Protein AF-0000000087712667 (afdb_homodimer)

Structure (mmCIF, N/CA/C/O backbone):
data_AF-0000000087712667-model_v1
#
loop_
_entity.id
_entity.type
_entity.pdbx_description
1 polymer 'Cobalt-precorrin-2 C(20)-methyltransferase'
#
loop_
_atom_site.group_PDB
_atom_site.id
_atom_site.type_symbol
_atom_site.label_atom_id
_atom_site.label_alt_id
_atom_site.label_comp_id
_atom_site.label_asym_id
_atom_site.label_entity_id
_atom_site.label_seq_id
_atom_site.pdbx_PDB_ins_code
_atom_site.Cartn_x
_atom_site.Cartn_y
_atom_site.Cartn_z
_atom_site.occupancy
_atom_site.B_iso_or_equiv
_atom_site.auth_seq_id
_atom_site.auth_comp_id
_atom_site.auth_asym_id
_atom_site.auth_atom_id
_atom_site.pdbx_PDB_model_num
ATOM 1 N N . MET A 1 1 ? 12.375 -25.422 -3.746 1 95.56 1 MET A N 1
ATOM 2 C CA . MET A 1 1 ? 12.062 -24.156 -4.391 1 95.56 1 MET A CA 1
ATOM 3 C C . MET A 1 1 ? 11.328 -23.234 -3.434 1 95.56 1 MET A C 1
ATOM 5 O O . MET A 1 1 ? 10.312 -23.609 -2.846 1 95.56 1 MET A O 1
ATOM 9 N N . ASN A 1 2 ? 11.953 -22.016 -3.135 1 98.19 2 ASN A N 1
ATOM 10 C CA . ASN A 1 2 ? 11.266 -20.953 -2.41 1 98.19 2 ASN A CA 1
ATOM 11 C C . ASN A 1 2 ? 10.57 -19.984 -3.361 1 98.19 2 ASN A C 1
ATOM 13 O O . ASN A 1 2 ? 11.219 -19.359 -4.199 1 98.19 2 ASN A O 1
ATOM 17 N N . LEU A 1 3 ? 9.242 -19.906 -3.232 1 98.62 3 LEU A N 1
ATOM 18 C CA . LEU A 1 3 ? 8.438 -19.047 -4.09 1 98.62 3 LEU A CA 1
ATOM 19 C C . LEU A 1 3 ? 7.945 -17.812 -3.324 1 98.62 3 LEU A C 1
ATOM 21 O O . LEU A 1 3 ? 7.273 -17.953 -2.301 1 98.62 3 LEU A O 1
ATOM 25 N N . TYR A 1 4 ? 8.281 -16.641 -3.832 1 98.88 4 TYR A N 1
ATOM 26 C CA . TYR A 1 4 ? 7.891 -15.391 -3.201 1 98.88 4 TYR A CA 1
ATOM 27 C C . TYR A 1 4 ? 6.91 -14.617 -4.074 1 98.88 4 TYR A C 1
ATOM 29 O O . TYR A 1 4 ? 7.125 -14.469 -5.281 1 98.88 4 TYR A O 1
ATOM 37 N N . GLY A 1 5 ? 5.777 -14.203 -3.533 1 98.69 5 GLY A N 1
ATOM 38 C CA . GLY A 1 5 ? 4.871 -13.273 -4.184 1 98.69 5 GLY A CA 1
ATOM 39 C C . GLY A 1 5 ? 5.094 -11.836 -3.762 1 98.69 5 GLY A C 1
ATOM 40 O O . GLY A 1 5 ? 4.949 -11.492 -2.586 1 98.69 5 GLY A O 1
ATOM 41 N N . VAL A 1 6 ? 5.402 -10.953 -4.754 1 98.88 6 VAL A N 1
ATOM 42 C CA . VAL A 1 6 ? 5.883 -9.625 -4.395 1 98.88 6 VAL A CA 1
ATOM 43 C C . VAL A 1 6 ? 5.066 -8.562 -5.133 1 98.88 6 VAL A C 1
ATOM 45 O O . VAL A 1 6 ? 5.031 -8.547 -6.367 1 98.88 6 VAL A O 1
ATOM 48 N N . GLY A 1 7 ? 4.422 -7.676 -4.332 1 98.56 7 GLY A N 1
ATOM 49 C CA . GLY A 1 7 ? 3.799 -6.496 -4.914 1 98.56 7 GLY A CA 1
ATOM 50 C C . GLY A 1 7 ? 4.789 -5.402 -5.254 1 98.56 7 GLY A C 1
ATOM 51 O O . GLY A 1 7 ? 5.648 -5.062 -4.438 1 98.56 7 GLY A O 1
ATOM 52 N N . VAL A 1 8 ? 4.609 -4.773 -6.449 1 98.06 8 VAL A N 1
ATOM 53 C CA . VAL A 1 8 ? 5.629 -3.816 -6.867 1 98.06 8 VAL A CA 1
ATOM 54 C C . VAL A 1 8 ? 4.996 -2.441 -7.074 1 98.06 8 VAL A C 1
ATOM 56 O O . VAL A 1 8 ? 5.637 -1.532 -7.609 1 98.06 8 VAL A O 1
ATOM 59 N N . GLY A 1 9 ? 3.75 -2.285 -6.703 1 96.81 9 GLY A N 1
ATOM 60 C CA . GLY A 1 9 ? 3.09 -0.99 -6.773 1 96.81 9 GLY A CA 1
ATOM 61 C C . GLY A 1 9 ? 2.465 -0.717 -8.133 1 96.81 9 GLY A C 1
ATOM 62 O O . GLY A 1 9 ? 2.393 -1.608 -8.977 1 96.81 9 GLY A O 1
ATOM 63 N N . PRO A 1 10 ? 2.027 0.501 -8.344 1 95.12 10 PRO A N 1
ATOM 64 C CA . PRO A 1 10 ? 1.158 0.8 -9.484 1 95.12 10 PRO A CA 1
ATOM 65 C C . PRO A 1 10 ? 1.94 1.104 -10.758 1 95.12 10 PRO A C 1
ATOM 67 O O . PRO A 1 10 ? 1.348 1.451 -11.781 1 95.12 10 PRO A O 1
ATOM 70 N N . GLY A 1 11 ? 3.26 1.007 -10.719 1 93.31 11 GLY A N 1
ATOM 71 C CA . GLY A 1 11 ? 3.996 1.222 -11.953 1 93.31 11 GLY A CA 1
ATOM 72 C C . GLY A 1 11 ? 5.238 2.07 -11.773 1 93.31 11 GLY A C 1
ATOM 73 O O . GLY A 1 11 ? 6.223 1.908 -12.492 1 93.31 11 GLY A O 1
ATOM 74 N N . ASP A 1 12 ? 5.199 3.061 -10.875 1 94.69 12 ASP A N 1
ATOM 75 C CA . ASP A 1 12 ? 6.348 3.908 -10.562 1 94.69 12 ASP A CA 1
ATOM 76 C C . ASP A 1 12 ? 7.434 3.117 -9.836 1 94.69 12 ASP A C 1
ATOM 78 O O . ASP A 1 12 ? 7.23 2.662 -8.711 1 94.69 12 ASP A O 1
ATOM 82 N N . PRO A 1 13 ? 8.602 2.973 -10.453 1 97.25 13 PRO A N 1
ATOM 83 C CA . PRO A 1 13 ? 9.664 2.184 -9.828 1 97.25 13 PRO A CA 1
ATOM 84 C C . PRO A 1 13 ? 10.062 2.715 -8.453 1 97.25 13 PRO A C 1
ATOM 86 O O . PRO A 1 13 ? 10.523 1.952 -7.598 1 97.25 13 PRO A O 1
ATOM 89 N N . GLU A 1 14 ? 9.836 3.906 -8.195 1 98 14 GLU A N 1
ATOM 90 C CA . GLU A 1 14 ? 10.227 4.484 -6.918 1 98 14 GLU A CA 1
ATOM 91 C C . GLU A 1 14 ? 9.258 4.09 -5.812 1 98 14 GLU A C 1
ATOM 93 O O . GLU A 1 14 ? 9.516 4.324 -4.629 1 98 14 GLU A O 1
ATOM 98 N N . LEU A 1 15 ? 8.156 3.459 -6.211 1 98.38 15 LEU A N 1
ATOM 99 C CA . LEU A 1 15 ? 7.176 3.07 -5.203 1 98.38 15 LEU A CA 1
ATOM 100 C C . LEU A 1 15 ? 7.363 1.612 -4.793 1 98.38 15 LEU A C 1
ATOM 102 O O . LEU A 1 15 ? 6.578 1.077 -4.008 1 98.38 15 LEU A O 1
ATOM 106 N N . VAL A 1 16 ? 8.414 0.988 -5.293 1 98.62 16 VAL A N 1
ATOM 107 C CA . VAL A 1 16 ? 8.805 -0.344 -4.844 1 98.62 16 VAL A CA 1
ATOM 108 C C . VAL A 1 16 ? 9.398 -0.261 -3.439 1 98.62 16 VAL A C 1
ATOM 110 O O . VAL A 1 16 ? 10.18 0.648 -3.143 1 98.62 16 VAL A O 1
ATOM 113 N N . THR A 1 17 ? 9.055 -1.186 -2.529 1 98.81 17 THR A N 1
ATOM 114 C CA . THR A 1 17 ? 9.555 -1.164 -1.158 1 98.81 17 THR A CA 1
ATOM 115 C C . THR A 1 17 ? 10.977 -1.708 -1.09 1 98.81 17 THR A C 1
ATOM 117 O O . THR A 1 17 ? 11.422 -2.42 -1.994 1 98.81 17 THR A O 1
ATOM 120 N N . MET A 1 18 ? 11.617 -1.435 -0.022 1 98 18 MET A N 1
ATOM 121 C CA . MET A 1 18 ? 12.961 -1.963 0.202 1 98 18 MET A CA 1
ATOM 122 C C . MET A 1 18 ? 12.938 -3.484 0.305 1 98 18 MET A C 1
ATOM 124 O O . MET A 1 18 ? 13.836 -4.16 -0.194 1 98 18 MET A O 1
ATOM 128 N N . LYS A 1 19 ? 11.945 -3.996 0.902 1 98.62 19 LYS A N 1
ATOM 129 C CA . LYS A 1 19 ? 11.797 -5.441 1.041 1 98.62 19 LYS A CA 1
ATOM 130 C C . LYS A 1 19 ? 11.617 -6.113 -0.319 1 98.62 19 LYS A C 1
ATOM 132 O O . LYS A 1 19 ? 12.242 -7.137 -0.6 1 98.62 19 LYS A O 1
ATOM 137 N N . ALA A 1 20 ? 10.727 -5.508 -1.142 1 98.81 20 ALA A N 1
ATOM 138 C CA . ALA A 1 20 ? 10.539 -6.016 -2.5 1 98.81 20 ALA A CA 1
ATOM 139 C C . ALA A 1 20 ? 11.852 -5.988 -3.279 1 98.81 20 ALA A C 1
ATOM 141 O O . ALA A 1 20 ? 12.211 -6.965 -3.938 1 98.81 20 ALA A O 1
ATOM 142 N N . LEU A 1 21 ? 12.539 -4.898 -3.166 1 98.19 21 LEU A N 1
ATOM 143 C CA . LEU A 1 21 ? 13.805 -4.738 -3.873 1 98.19 21 LEU A CA 1
ATOM 144 C C . LEU A 1 21 ? 14.812 -5.801 -3.436 1 98.19 21 LEU A C 1
ATOM 146 O O . LEU A 1 21 ? 15.469 -6.418 -4.273 1 98.19 21 LEU A O 1
ATOM 150 N N . ARG A 1 22 ? 14.938 -6.012 -2.182 1 97.94 22 ARG A N 1
ATOM 151 C CA . ARG A 1 22 ? 15.867 -7.008 -1.653 1 97.94 22 ARG A CA 1
ATOM 152 C C . ARG A 1 22 ? 15.555 -8.391 -2.205 1 97.94 22 ARG A C 1
ATOM 154 O O . ARG A 1 22 ? 16.453 -9.117 -2.633 1 97.94 22 ARG A O 1
ATOM 161 N N . LEU A 1 23 ? 14.289 -8.773 -2.223 1 98.62 23 LEU A N 1
ATOM 162 C CA . LEU A 1 23 ? 13.891 -10.086 -2.707 1 98.62 23 LEU A CA 1
ATOM 163 C C . LEU A 1 23 ? 14.148 -10.219 -4.203 1 98.62 23 LEU A C 1
ATOM 165 O O . LEU A 1 23 ? 14.633 -11.258 -4.664 1 98.62 23 LEU A O 1
ATOM 169 N N . ILE A 1 24 ? 13.867 -9.164 -4.914 1 98.44 24 ILE A N 1
ATOM 170 C CA . ILE A 1 24 ? 14.109 -9.18 -6.355 1 98.44 24 ILE A CA 1
ATOM 171 C C . ILE A 1 24 ? 15.594 -9.367 -6.629 1 98.44 24 ILE A C 1
ATOM 173 O O . ILE A 1 24 ? 15.977 -10.211 -7.449 1 98.44 24 ILE A O 1
ATOM 177 N N . ARG A 1 25 ? 16.422 -8.688 -5.883 1 97.38 25 ARG A N 1
ATOM 178 C CA . ARG A 1 25 ? 17.859 -8.727 -6.094 1 97.38 25 ARG A CA 1
ATOM 179 C C . ARG A 1 25 ? 18.438 -10.078 -5.684 1 97.38 25 ARG A C 1
ATOM 181 O O . ARG A 1 25 ? 19.406 -10.547 -6.27 1 97.38 25 ARG A O 1
ATOM 188 N N . SER A 1 26 ? 17.875 -10.75 -4.789 1 97.56 26 SER A N 1
ATOM 189 C CA . SER A 1 26 ? 18.406 -12.008 -4.273 1 97.56 26 SER A CA 1
ATOM 190 C C . SER A 1 26 ? 17.828 -13.203 -5.027 1 97.56 26 SER A C 1
ATOM 192 O O . SER A 1 26 ? 18.234 -14.344 -4.805 1 97.56 26 SER A O 1
ATOM 194 N N . ALA A 1 27 ? 16.875 -12.992 -5.879 1 98.44 27 ALA A N 1
ATOM 195 C CA . ALA A 1 27 ? 16.172 -14.07 -6.582 1 98.44 27 ALA A CA 1
ATOM 196 C C . ALA A 1 27 ? 17.094 -14.734 -7.609 1 98.44 27 ALA A C 1
ATOM 198 O O . ALA A 1 27 ? 17.938 -14.07 -8.219 1 98.44 27 ALA A O 1
ATOM 199 N N . ASP A 1 28 ? 16.922 -16.031 -7.797 1 98.56 28 ASP A N 1
ATOM 200 C CA . ASP A 1 28 ? 17.562 -16.734 -8.898 1 98.56 28 ASP A CA 1
ATOM 201 C C . ASP A 1 28 ? 16.875 -16.453 -10.227 1 98.56 28 ASP A C 1
ATOM 203 O O . ASP A 1 28 ? 17.516 -16.406 -11.273 1 98.56 28 ASP A O 1
ATOM 207 N N . ILE A 1 29 ? 15.602 -16.25 -10.141 1 98.75 29 ILE A N 1
ATOM 208 C CA . ILE A 1 29 ? 14.797 -15.891 -11.305 1 98.75 29 ILE A CA 1
ATOM 209 C C . ILE A 1 29 ? 13.609 -15.031 -10.867 1 98.75 29 ILE A C 1
ATOM 211 O O . ILE A 1 29 ? 13.039 -15.25 -9.797 1 98.75 29 ILE A O 1
ATOM 215 N N . VAL A 1 30 ? 13.297 -14.07 -11.68 1 98.69 30 VAL A N 1
ATOM 216 C CA . VAL A 1 30 ? 12.141 -13.211 -11.453 1 98.69 30 VAL A CA 1
ATOM 217 C C . VAL A 1 30 ? 11.086 -13.469 -12.531 1 98.69 30 VAL A C 1
ATOM 219 O O . VAL A 1 30 ? 11.367 -13.328 -13.727 1 98.69 30 VAL A O 1
ATOM 222 N N . VAL A 1 31 ? 9.922 -13.906 -12.062 1 98 31 VAL A N 1
ATOM 223 C CA . VAL A 1 31 ? 8.789 -14.094 -12.961 1 98 31 VAL A CA 1
ATOM 224 C C . VAL A 1 31 ? 7.953 -12.82 -13.016 1 98 31 VAL A C 1
ATOM 226 O O . VAL A 1 31 ? 7.488 -12.328 -11.977 1 98 31 VAL A O 1
ATOM 229 N N . VAL A 1 32 ? 7.719 -12.344 -14.25 1 97 32 VAL A N 1
ATOM 230 C CA . VAL A 1 32 ? 7 -11.094 -14.453 1 97 32 VAL A CA 1
ATOM 231 C C . VAL A 1 32 ? 5.785 -11.328 -15.344 1 97 32 VAL A C 1
ATOM 233 O O . VAL A 1 32 ? 5.922 -11.531 -16.547 1 97 32 VAL A O 1
ATOM 236 N N . PRO A 1 33 ? 4.633 -11.242 -14.656 1 92.5 33 PRO A N 1
ATOM 237 C CA . PRO A 1 33 ? 3.451 -11.273 -15.523 1 92.5 33 PRO A CA 1
ATOM 238 C C . PRO A 1 33 ? 3.389 -10.094 -16.484 1 92.5 33 PRO A C 1
ATOM 240 O O . PRO A 1 33 ? 3.631 -8.953 -16.078 1 92.5 33 PRO A O 1
ATOM 243 N N . VAL A 1 34 ? 3.145 -10.43 -17.688 1 87.06 34 VAL A N 1
ATOM 244 C CA . VAL A 1 34 ? 3.133 -9.359 -18.688 1 87.06 34 VAL A CA 1
ATOM 245 C C . VAL A 1 34 ? 1.788 -9.344 -19.406 1 87.06 34 VAL A C 1
ATOM 247 O O . VAL A 1 34 ? 1.13 -10.375 -19.531 1 87.06 34 VAL A O 1
ATOM 250 N N . SER A 1 35 ? 1.365 -8.07 -19.5 1 76.06 35 SER A N 1
ATOM 251 C CA . SER A 1 35 ? 0.253 -7.785 -20.406 1 76.06 35 SER A CA 1
ATOM 252 C C . SER A 1 35 ? 0.691 -6.891 -21.562 1 76.06 35 SER A C 1
ATOM 254 O O . SER A 1 35 ? 1.887 -6.66 -21.75 1 76.06 35 SER A O 1
ATOM 256 N N . SER A 1 36 ? -0.188 -6.473 -22.344 1 65.81 36 SER A N 1
ATOM 257 C CA . SER A 1 36 ? 0.142 -5.672 -23.516 1 65.81 36 SER A CA 1
ATOM 258 C C . SER A 1 36 ? 0.91 -4.414 -23.125 1 65.81 36 SER A C 1
ATOM 260 O O . SER A 1 36 ? 1.78 -3.957 -23.875 1 65.81 36 SER A O 1
ATOM 262 N N . ARG A 1 37 ? 0.701 -3.883 -22 1 74.56 37 ARG A N 1
ATOM 263 C CA . ARG A 1 37 ? 1.312 -2.611 -21.625 1 74.56 37 ARG A CA 1
ATOM 264 C C . ARG A 1 37 ? 2.561 -2.832 -20.781 1 74.56 37 ARG A C 1
ATOM 266 O O . ARG A 1 37 ? 3.322 -1.896 -20.531 1 74.56 37 ARG A O 1
ATOM 273 N N . ARG A 1 38 ? 2.822 -3.91 -20.422 1 83.88 38 ARG A N 1
ATOM 274 C CA . ARG A 1 38 ? 4.023 -4.352 -19.719 1 83.88 38 ARG A CA 1
ATOM 275 C C . ARG A 1 38 ? 4.266 -3.521 -18.469 1 83.88 38 ARG A C 1
ATOM 277 O O . ARG A 1 38 ? 5.402 -3.145 -18.172 1 83.88 38 ARG A O 1
ATOM 284 N N . LEU A 1 39 ? 3.232 -3.131 -17.781 1 85.75 39 LEU A N 1
ATOM 285 C CA . LEU A 1 39 ? 3.301 -2.23 -16.641 1 85.75 39 LEU A CA 1
ATOM 286 C C . LEU A 1 39 ? 4.109 -2.852 -15.5 1 85.75 39 LEU A C 1
ATOM 288 O O . LEU A 1 39 ? 4.906 -2.168 -14.852 1 85.75 39 LEU A O 1
ATOM 292 N N . THR A 1 40 ? 3.92 -4.105 -15.328 1 91.62 40 THR A N 1
ATOM 293 C CA . THR A 1 40 ? 4.656 -4.781 -14.266 1 91.62 40 THR A CA 1
ATOM 294 C C . THR A 1 40 ? 6.152 -4.793 -14.562 1 91.62 40 THR A C 1
ATOM 296 O O . THR A 1 40 ? 6.965 -4.477 -13.688 1 91.62 40 THR A O 1
ATOM 299 N N . LEU A 1 41 ? 6.434 -5.105 -15.758 1 93.38 41 LEU A N 1
ATOM 300 C CA . LEU A 1 41 ? 7.836 -5.141 -16.172 1 93.38 41 LEU A CA 1
ATOM 301 C C . LEU A 1 41 ? 8.477 -3.766 -16.016 1 93.38 41 LEU A C 1
ATOM 303 O O . LEU A 1 41 ? 9.586 -3.648 -15.484 1 93.38 41 LEU A O 1
ATOM 307 N N . ASN A 1 42 ? 7.793 -2.775 -16.438 1 91.81 42 ASN A N 1
ATOM 308 C CA . ASN A 1 42 ? 8.32 -1.415 -16.359 1 91.81 42 ASN A CA 1
ATOM 309 C C . ASN A 1 42 ? 8.57 -0.985 -14.922 1 91.81 42 ASN A C 1
ATOM 311 O O . ASN A 1 42 ? 9.523 -0.264 -14.641 1 91.81 42 ASN A O 1
ATOM 315 N N . ALA A 1 43 ? 7.73 -1.418 -14.062 1 93.25 43 ALA A N 1
ATOM 316 C CA . ALA A 1 43 ? 7.84 -1.052 -12.656 1 93.25 43 ALA A CA 1
ATOM 317 C C . ALA A 1 43 ? 9.117 -1.61 -12.039 1 93.25 43 ALA A C 1
ATOM 319 O O . ALA A 1 43 ? 9.672 -1.026 -11.109 1 93.25 43 ALA A O 1
ATOM 320 N N . VAL A 1 44 ? 9.641 -2.684 -12.602 1 96.69 44 VAL A N 1
ATOM 321 C CA . VAL A 1 44 ? 10.766 -3.326 -11.93 1 96.69 44 VAL A CA 1
ATOM 322 C C . VAL A 1 44 ? 11.984 -3.328 -12.852 1 96.69 44 VAL A C 1
ATOM 324 O O . VAL A 1 44 ? 13.062 -3.781 -12.461 1 96.69 44 VAL A O 1
ATOM 327 N N . LYS A 1 45 ? 11.891 -2.84 -13.984 1 96 45 LYS A N 1
ATOM 328 C CA . LYS A 1 45 ? 12.938 -2.887 -15.008 1 96 45 LYS A CA 1
ATOM 329 C C . LYS A 1 45 ? 14.258 -2.369 -14.453 1 96 45 LYS A C 1
ATOM 331 O O . LYS A 1 45 ? 15.305 -3.002 -14.641 1 96 45 LYS A O 1
ATOM 336 N N . PRO A 1 46 ? 14.258 -1.28 -13.68 1 97.06 46 PRO A N 1
ATOM 337 C CA . PRO A 1 46 ? 15.531 -0.758 -13.164 1 97.06 46 PRO A CA 1
ATOM 338 C C . PRO A 1 46 ? 16.219 -1.718 -12.195 1 97.06 46 PRO A C 1
ATOM 340 O O . PRO A 1 46 ? 17.406 -1.552 -11.891 1 97.06 46 PRO A O 1
ATOM 343 N N . TYR A 1 47 ? 15.516 -2.703 -11.766 1 97.38 47 TYR A N 1
ATOM 344 C CA . TYR A 1 47 ? 16.047 -3.547 -10.695 1 97.38 47 TYR A CA 1
ATOM 345 C C . TYR A 1 47 ? 16.359 -4.945 -11.211 1 97.38 47 TYR A C 1
ATOM 347 O O . TYR A 1 47 ? 16.719 -5.832 -10.438 1 97.38 47 TYR A O 1
ATOM 355 N N . LEU A 1 48 ? 16.266 -5.145 -12.508 1 97.19 48 LEU A N 1
ATOM 356 C CA . LEU A 1 48 ? 16.359 -6.492 -13.055 1 97.19 48 LEU A CA 1
ATOM 357 C C . LEU A 1 48 ? 17.719 -6.723 -13.695 1 97.19 48 LEU A C 1
ATOM 359 O O . LEU A 1 48 ? 17.969 -7.781 -14.281 1 97.19 48 LEU A O 1
ATOM 363 N N . GLU A 1 49 ? 18.578 -5.73 -13.625 1 94.81 49 GLU A N 1
ATOM 364 C CA . GLU A 1 49 ? 19.891 -5.902 -14.242 1 94.81 49 GLU A CA 1
ATOM 365 C C . GLU A 1 49 ? 20.625 -7.113 -13.672 1 94.81 49 GLU A C 1
ATOM 367 O O . GLU A 1 49 ? 20.734 -7.254 -12.453 1 94.81 49 GLU A O 1
ATOM 372 N N . GLY A 1 50 ? 21.062 -8.008 -14.531 1 95.56 50 GLY A N 1
ATOM 373 C CA . GLY A 1 50 ? 21.812 -9.188 -14.117 1 95.56 50 GLY A CA 1
ATOM 374 C C . GLY A 1 50 ? 20.922 -10.312 -13.617 1 95.56 50 GLY A C 1
ATOM 375 O O . GLY A 1 50 ? 21.422 -11.336 -13.148 1 95.56 50 GLY A O 1
ATOM 376 N N . LYS A 1 51 ? 19.672 -10.078 -13.703 1 96.31 51 LYS A N 1
ATOM 377 C CA . LYS A 1 51 ? 18.734 -11.086 -13.219 1 96.31 51 LYS A CA 1
ATOM 378 C C . LYS A 1 51 ? 18.188 -11.938 -14.375 1 96.31 51 LYS A C 1
ATOM 380 O O . LYS A 1 51 ? 18.047 -11.445 -15.492 1 96.31 51 LYS A O 1
ATOM 385 N N . GLU A 1 52 ? 18.016 -13.211 -14.148 1 98 52 GLU A N 1
ATOM 386 C CA . GLU A 1 52 ? 17.203 -14 -15.055 1 98 52 GLU A CA 1
ATOM 387 C C . GLU A 1 52 ? 15.719 -13.648 -14.906 1 98 52 GLU A C 1
ATOM 389 O O . GLU A 1 52 ? 15.18 -13.648 -13.797 1 98 52 GLU A O 1
ATOM 394 N N . VAL A 1 53 ? 15.148 -13.336 -16.031 1 97.94 53 VAL A N 1
ATOM 395 C CA . VAL A 1 53 ? 13.758 -12.883 -16.016 1 97.94 53 VAL A CA 1
ATOM 396 C C . VAL A 1 53 ? 12.914 -13.789 -16.906 1 97.94 53 VAL A C 1
ATOM 398 O O . VAL A 1 53 ? 13.312 -14.117 -18.031 1 97.94 53 VAL A O 1
ATOM 401 N N . LEU A 1 54 ? 11.797 -14.25 -16.375 1 97.38 54 LEU A N 1
ATOM 402 C CA . LEU A 1 54 ? 10.805 -14.992 -17.141 1 97.38 54 LEU A CA 1
ATOM 403 C C . LEU A 1 54 ? 9.516 -14.188 -17.281 1 97.38 54 LEU A C 1
ATOM 405 O O . LEU A 1 54 ? 8.82 -13.945 -16.297 1 97.38 54 LEU A O 1
ATOM 409 N N . GLU A 1 55 ? 9.242 -13.781 -18.438 1 94.56 55 GLU A N 1
ATOM 410 C CA . GLU A 1 55 ? 7.973 -13.109 -18.703 1 94.56 55 GLU A CA 1
ATOM 411 C C . GLU A 1 55 ? 6.824 -14.117 -18.781 1 94.56 55 GLU A C 1
ATOM 413 O O . GLU A 1 55 ? 6.883 -15.07 -19.562 1 94.56 55 GLU A O 1
ATOM 418 N N . PHE A 1 56 ? 5.836 -13.914 -17.906 1 92.81 56 PHE A N 1
ATOM 419 C CA . PHE A 1 56 ? 4.691 -14.812 -17.812 1 92.81 56 PHE A CA 1
ATOM 420 C C . PHE A 1 56 ? 3.447 -14.164 -18.406 1 92.81 56 PHE A C 1
ATOM 422 O O . PHE A 1 56 ? 2.949 -13.164 -17.875 1 92.81 56 PHE A O 1
ATOM 429 N N . GLN A 1 57 ? 2.986 -14.711 -19.469 1 84.81 57 GLN A N 1
ATOM 430 C CA . GLN A 1 57 ? 1.764 -14.188 -20.078 1 84.81 57 GLN A CA 1
ATOM 431 C C . GLN A 1 57 ? 0.541 -14.547 -19.234 1 84.81 57 GLN A C 1
ATOM 433 O O . GLN A 1 57 ? 0.195 -15.719 -19.109 1 84.81 57 GLN A O 1
ATOM 438 N N . LEU A 1 58 ? 0.084 -13.508 -18.5 1 75.88 58 LEU A N 1
ATOM 439 C CA . LEU A 1 58 ? -1.051 -13.766 -17.609 1 75.88 58 LEU A CA 1
ATOM 440 C C . LEU A 1 58 ? -2.199 -14.406 -18.391 1 75.88 58 LEU A C 1
ATOM 442 O O . LEU A 1 58 ? -2.539 -13.977 -19.484 1 75.88 58 LEU A O 1
ATOM 446 N N . PRO A 1 59 ? -2.506 -15.656 -17.969 1 59.88 59 PRO A N 1
ATOM 447 C CA . PRO A 1 59 ? -3.545 -16.406 -18.688 1 59.88 59 PRO A CA 1
ATOM 448 C C . PRO A 1 59 ? -4.863 -15.641 -18.781 1 59.88 59 PRO A C 1
ATOM 450 O O . PRO A 1 59 ? -5.219 -14.898 -17.859 1 59.88 59 PRO A O 1
ATOM 453 N N . VAL A 1 60 ? -5.207 -15.242 -20.062 1 51.22 60 VAL A N 1
ATOM 454 C CA . VAL A 1 60 ? -6.543 -14.703 -20.297 1 51.22 60 VAL A CA 1
ATOM 455 C C . VAL A 1 60 ? -7.555 -15.43 -19.422 1 51.22 60 VAL A C 1
ATOM 457 O O . VAL A 1 60 ? -8.414 -14.797 -18.797 1 51.22 60 VAL A O 1
ATOM 460 N N . ARG A 1 61 ? -7.969 -16.703 -19.828 1 53.31 61 ARG A N 1
ATOM 461 C CA . ARG A 1 61 ? -9.109 -17.484 -19.344 1 53.31 61 ARG A CA 1
ATOM 462 C C . ARG A 1 61 ? -8.711 -18.359 -18.156 1 53.31 61 ARG A C 1
ATOM 464 O O . ARG A 1 61 ? -7.523 -18.547 -17.891 1 53.31 61 ARG A O 1
ATOM 471 N N . ARG A 1 62 ? -9.633 -18.984 -17.391 1 55.38 62 ARG A N 1
ATOM 472 C CA . ARG A 1 62 ? -9.797 -20 -16.359 1 55.38 62 ARG A CA 1
ATOM 473 C C . ARG A 1 62 ? -8.773 -21.125 -16.531 1 55.38 62 ARG A C 1
ATOM 475 O O . ARG A 1 62 ? -8.875 -22.156 -15.875 1 55.38 62 ARG A O 1
ATOM 482 N N . ASP A 1 63 ? -7.707 -20.875 -17.375 1 62.78 63 ASP A N 1
ATOM 483 C CA . ASP A 1 63 ? -6.969 -22.109 -17.625 1 62.78 63 ASP A CA 1
ATOM 484 C C . ASP A 1 63 ? -5.816 -22.266 -16.625 1 62.78 63 ASP A C 1
ATOM 486 O O . ASP A 1 63 ? -4.801 -21.562 -16.734 1 62.78 63 ASP A O 1
ATOM 490 N N . ARG A 1 64 ? -5.949 -22.953 -15.578 1 74.25 64 ARG A N 1
ATOM 491 C CA . ARG A 1 64 ? -5.082 -23.375 -14.484 1 74.25 64 ARG A CA 1
ATOM 492 C C . ARG A 1 64 ? -3.826 -24.062 -15.008 1 74.25 64 ARG A C 1
ATOM 494 O O . ARG A 1 64 ? -2.789 -24.078 -14.344 1 74.25 64 ARG A O 1
ATOM 501 N N . SER A 1 65 ? -3.861 -24.438 -16.297 1 85.25 65 SER A N 1
ATOM 502 C CA . SER A 1 65 ? -2.76 -25.234 -16.828 1 85.25 65 SER A CA 1
ATOM 503 C C . SER A 1 65 ? -1.513 -24.391 -17.031 1 85.25 65 SER A C 1
ATOM 505 O O . SER A 1 65 ? -0.39 -24.875 -16.891 1 85.25 65 SER A O 1
ATOM 507 N N . GLU A 1 66 ? -1.72 -23.094 -17.203 1 89 66 GLU A N 1
ATOM 508 C CA . GLU A 1 66 ? -0.583 -22.219 -17.453 1 89 66 GLU A CA 1
ATOM 509 C C . GLU A 1 66 ? 0.246 -22.016 -16.188 1 89 66 GLU A C 1
ATOM 511 O O . GLU A 1 66 ? 1.471 -21.906 -16.25 1 89 66 GLU A O 1
ATOM 516 N N . TYR A 1 67 ? -0.378 -22 -15.062 1 91.88 67 TYR A N 1
ATOM 517 C CA . TYR A 1 67 ? 0.344 -21.859 -13.805 1 91.88 67 TYR A CA 1
ATOM 518 C C . TYR A 1 67 ? 1.17 -23.109 -13.508 1 91.88 67 TYR A C 1
ATOM 520 O O . TYR A 1 67 ? 2.285 -23.016 -12.992 1 91.88 67 TYR A O 1
ATOM 528 N N . LEU A 1 68 ? 0.625 -24.266 -13.859 1 92.94 68 LEU A N 1
ATOM 529 C CA . LEU A 1 68 ? 1.354 -25.5 -13.648 1 92.94 68 LEU A CA 1
ATOM 530 C C . LEU A 1 68 ? 2.59 -25.562 -14.539 1 92.94 68 LEU A C 1
ATOM 532 O O . LEU A 1 68 ? 3.656 -26 -14.102 1 92.94 68 LEU A O 1
ATOM 536 N N . LYS A 1 69 ? 2.396 -25.156 -15.734 1 93.75 69 LYS A N 1
ATOM 537 C CA . LYS A 1 69 ? 3.529 -25.094 -16.656 1 93.75 69 LYS A CA 1
ATOM 538 C C . LYS A 1 69 ? 4.605 -24.141 -16.141 1 93.75 69 LYS A C 1
ATOM 540 O O . LYS A 1 69 ? 5.797 -24.453 -16.203 1 93.75 69 LYS A O 1
ATOM 545 N N . LEU A 1 70 ? 4.168 -23.031 -15.672 1 95.19 70 LEU A N 1
ATOM 546 C CA . LEU A 1 70 ? 5.094 -22.047 -15.109 1 95.19 70 LEU A CA 1
ATOM 547 C C . LEU A 1 70 ? 5.887 -22.656 -13.953 1 95.19 70 LEU A C 1
ATOM 549 O O . LEU A 1 70 ? 7.113 -22.547 -13.914 1 95.19 70 LEU A O 1
ATOM 553 N N . LEU A 1 71 ? 5.203 -23.344 -13.094 1 96.25 71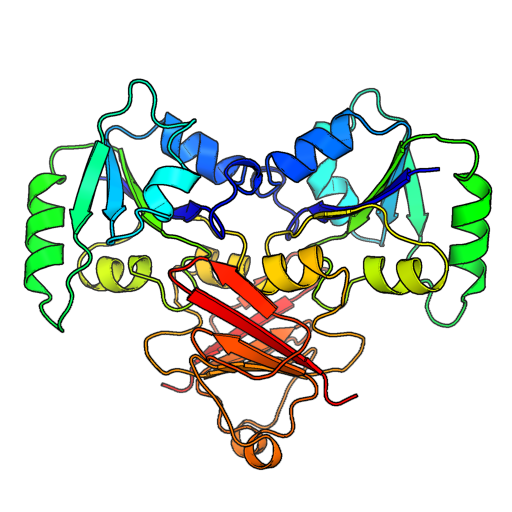 LEU A N 1
ATOM 554 C CA . LEU A 1 71 ? 5.828 -23.922 -11.906 1 96.25 71 LEU A CA 1
ATOM 555 C C . LEU A 1 71 ? 6.832 -25 -12.297 1 96.25 71 LEU A C 1
ATOM 557 O O . LEU A 1 71 ? 7.883 -25.125 -11.656 1 96.25 71 LEU A O 1
ATOM 561 N N . GLU A 1 72 ? 6.461 -25.734 -13.32 1 96.38 72 GLU A N 1
ATOM 562 C CA . GLU A 1 72 ? 7.402 -26.719 -13.828 1 96.38 72 GLU A CA 1
ATOM 563 C C . GLU A 1 72 ? 8.664 -26.062 -14.375 1 96.38 72 GLU A C 1
ATOM 565 O O . GLU A 1 72 ? 9.773 -26.547 -14.156 1 96.38 72 GLU A O 1
ATOM 570 N N . GLU A 1 73 ? 8.508 -24.984 -15.023 1 96.75 73 GLU A N 1
ATOM 571 C CA . GLU A 1 73 ? 9.609 -24.266 -15.664 1 96.75 73 GLU A CA 1
ATOM 572 C C . GLU A 1 73 ? 10.578 -23.703 -14.625 1 96.75 73 GLU A C 1
ATOM 574 O O . GLU A 1 73 ? 11.781 -23.609 -14.875 1 96.75 73 GLU A O 1
ATOM 579 N N . VAL A 1 74 ? 10.094 -23.344 -13.445 1 97.81 74 VAL A N 1
ATOM 580 C CA . VAL A 1 74 ? 10.945 -22.625 -12.516 1 97.81 74 VAL A CA 1
ATOM 581 C C . VAL A 1 74 ? 11.297 -23.516 -11.328 1 97.81 74 VAL A C 1
ATOM 583 O O . VAL A 1 74 ? 11.953 -23.078 -10.375 1 97.81 74 VAL A O 1
ATOM 586 N N . LYS A 1 75 ? 10.953 -24.75 -11.359 1 97.38 75 LYS A N 1
ATOM 587 C CA . LYS A 1 75 ? 11.047 -25.641 -10.219 1 97.38 75 LYS A CA 1
ATOM 588 C C . LYS A 1 75 ? 12.5 -25.906 -9.836 1 97.38 75 LYS A C 1
ATOM 590 O O . LYS A 1 75 ? 12.789 -26.297 -8.703 1 97.38 75 LYS A O 1
ATOM 595 N N . SER A 1 76 ? 13.383 -25.734 -10.719 1 97.88 76 SER A N 1
ATOM 596 C CA . SER A 1 76 ? 14.781 -26.078 -10.461 1 97.88 76 SER A CA 1
ATOM 597 C C . SER A 1 76 ? 15.5 -24.922 -9.766 1 97.88 76 SER A C 1
ATOM 599 O O . SER A 1 76 ? 16.609 -25.094 -9.266 1 97.88 76 SER A O 1
ATOM 601 N N . TYR A 1 77 ? 14.922 -23.75 -9.703 1 98.5 77 TYR A N 1
ATOM 602 C CA . TYR A 1 77 ? 15.531 -22.594 -9.047 1 98.5 77 TYR A CA 1
ATOM 603 C C . TYR A 1 77 ? 15.289 -22.641 -7.543 1 98.5 77 TYR A C 1
ATOM 605 O O . TYR A 1 77 ? 14.281 -23.156 -7.082 1 98.5 77 TYR A O 1
ATOM 613 N N . ASN A 1 78 ? 16.234 -22.125 -6.836 1 98.25 78 ASN A N 1
ATOM 614 C CA . ASN A 1 78 ? 16.094 -22.109 -5.387 1 98.25 78 ASN A CA 1
ATOM 615 C C . ASN A 1 78 ? 15.148 -21 -4.922 1 98.25 78 ASN A C 1
ATOM 617 O O . ASN A 1 78 ? 14.227 -21.234 -4.141 1 98.25 78 ASN A O 1
ATOM 621 N N . ASN A 1 79 ? 15.383 -19.766 -5.387 1 98.69 79 ASN A N 1
ATOM 622 C CA . ASN A 1 79 ? 14.586 -18.609 -5.027 1 98.69 79 ASN A CA 1
ATOM 623 C C . ASN A 1 79 ? 13.898 -18 -6.246 1 98.69 79 ASN A C 1
ATOM 625 O O . ASN A 1 79 ? 14.555 -17.375 -7.086 1 98.69 79 ASN A O 1
ATOM 629 N N . VAL A 1 80 ? 12.578 -18.172 -6.297 1 98.81 80 VAL A N 1
ATOM 630 C CA . VAL A 1 80 ? 11.758 -17.656 -7.383 1 98.81 80 VAL A CA 1
ATOM 631 C C . VAL A 1 80 ? 10.898 -16.5 -6.871 1 98.81 80 VAL A C 1
ATOM 633 O O . VAL A 1 80 ? 10.148 -16.656 -5.906 1 98.81 80 VAL A O 1
ATOM 636 N N . VAL A 1 81 ? 11.039 -15.383 -7.508 1 98.81 81 VAL A N 1
ATOM 637 C CA . VAL A 1 81 ? 10.211 -14.234 -7.156 1 98.81 81 VAL A CA 1
ATOM 638 C C . VAL A 1 81 ? 9.18 -13.984 -8.258 1 98.81 81 VAL A C 1
ATOM 640 O O . VAL A 1 81 ? 9.539 -13.773 -9.414 1 98.81 81 VAL A O 1
ATOM 643 N N . TYR A 1 82 ? 7.949 -14.117 -7.902 1 98.44 82 TYR A N 1
ATOM 644 C CA . TYR A 1 82 ? 6.828 -13.727 -8.75 1 98.44 82 TYR A CA 1
ATOM 645 C C . TYR A 1 82 ? 6.32 -12.336 -8.383 1 98.44 82 TYR A C 1
ATOM 647 O O . TYR A 1 82 ? 5.75 -12.148 -7.305 1 98.44 82 TYR A O 1
ATOM 655 N N . VAL A 1 83 ? 6.473 -11.367 -9.359 1 98.06 83 VAL A N 1
ATOM 656 C CA . VAL A 1 83 ? 6.055 -10 -9.039 1 98.06 83 VAL A CA 1
ATOM 657 C C . VAL A 1 83 ? 4.656 -9.75 -9.594 1 98.06 83 VAL A C 1
ATOM 659 O O . VAL A 1 83 ? 4.234 -10.398 -10.562 1 98.06 83 VAL A O 1
ATOM 662 N N . THR A 1 84 ? 3.928 -8.844 -8.953 1 96 84 THR A N 1
ATOM 663 C CA . THR A 1 84 ? 2.625 -8.422 -9.461 1 96 84 THR A CA 1
ATOM 664 C C . THR A 1 84 ? 2.471 -6.91 -9.367 1 96 84 THR A C 1
ATOM 666 O O . THR A 1 84 ? 2.998 -6.281 -8.453 1 96 84 THR A O 1
ATOM 669 N N . LEU A 1 85 ? 1.723 -6.355 -10.344 1 94.56 85 LEU A N 1
ATOM 670 C CA . LEU A 1 85 ? 1.358 -4.941 -10.289 1 94.56 85 LEU A CA 1
ATOM 671 C C . LEU A 1 85 ? 0.479 -4.652 -9.078 1 94.56 85 LEU A C 1
ATOM 673 O O . LEU A 1 85 ? -0.436 -5.422 -8.773 1 94.56 85 LEU A O 1
ATOM 677 N N . GLY A 1 86 ? 0.811 -3.57 -8.406 1 95.44 86 GLY A N 1
ATOM 678 C CA . GLY A 1 86 ? 0.038 -3.191 -7.23 1 95.44 86 GLY A CA 1
ATOM 679 C C . GLY A 1 86 ? 0.344 -4.043 -6.016 1 95.44 86 GLY A C 1
ATOM 680 O O . GLY A 1 86 ? 1.508 -4.211 -5.645 1 95.44 86 GLY A O 1
ATOM 681 N N . ASP A 1 87 ? -0.697 -4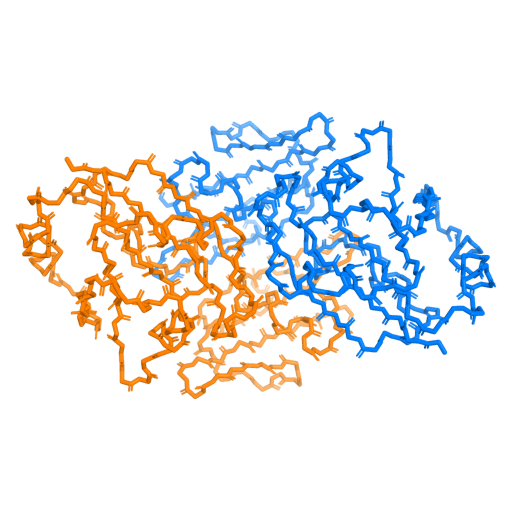.473 -5.383 1 97.88 87 ASP A N 1
ATOM 682 C CA . ASP A 1 87 ? -0.628 -5.262 -4.156 1 97.88 87 ASP A CA 1
ATOM 683 C C . ASP A 1 87 ? -1.214 -6.656 -4.367 1 97.88 87 ASP A C 1
ATOM 685 O O . ASP A 1 87 ? -2.283 -6.801 -4.965 1 97.88 87 ASP A O 1
ATOM 689 N N . PRO A 1 88 ? -0.509 -7.727 -3.83 1 98.19 88 PRO A N 1
ATOM 690 C CA . PRO A 1 88 ? -1.019 -9.094 -3.977 1 98.19 88 PRO A CA 1
ATOM 691 C C . PRO A 1 88 ? -2.416 -9.273 -3.387 1 98.19 88 PRO A C 1
ATOM 693 O O . PRO A 1 88 ? -3.186 -10.109 -3.855 1 98.19 88 PRO A O 1
ATOM 696 N N . GLY A 1 89 ? -2.789 -8.523 -2.402 1 97.81 89 GLY A N 1
ATOM 697 C CA . GLY A 1 89 ? -4.043 -8.719 -1.689 1 97.81 89 GLY A CA 1
ATOM 698 C C . GLY A 1 89 ? -5.258 -8.305 -2.498 1 97.81 89 GLY A C 1
ATOM 699 O O . GLY A 1 89 ? -6.387 -8.648 -2.148 1 97.81 89 GLY A O 1
ATOM 700 N N . PHE A 1 90 ? -5.055 -7.574 -3.551 1 96.81 90 PHE A N 1
ATOM 701 C CA . PHE A 1 90 ? -6.184 -7.039 -4.301 1 96.81 90 PHE A CA 1
ATOM 702 C C . PHE A 1 90 ? -6.137 -7.5 -5.754 1 96.81 90 PHE A C 1
ATOM 704 O O . PHE A 1 90 ? -5.387 -6.949 -6.559 1 96.81 90 PHE A O 1
ATOM 711 N N . TYR A 1 91 ? -6.965 -8.43 -6.141 1 93.25 91 TYR A N 1
ATOM 712 C CA . TYR A 1 91 ? -7.203 -8.867 -7.516 1 93.25 91 TYR A CA 1
ATOM 713 C C . TYR A 1 91 ? -5.906 -9.305 -8.18 1 93.25 91 TYR A C 1
ATOM 715 O O . TYR A 1 91 ? -5.68 -9.016 -9.359 1 93.25 91 TYR A O 1
ATOM 723 N N . SER A 1 92 ? -5.043 -9.914 -7.512 1 92.5 92 SER A N 1
ATOM 724 C CA . SER A 1 92 ? -3.699 -10.219 -7.996 1 92.5 92 SER A CA 1
ATOM 725 C C . SER A 1 92 ? -3.586 -11.68 -8.43 1 92.5 92 SER A C 1
ATOM 727 O O . SER A 1 92 ? -4.258 -12.547 -7.875 1 92.5 92 SER A O 1
ATOM 729 N N . SER A 1 93 ? -2.711 -11.906 -9.32 1 92.44 93 SER A N 1
ATOM 730 C CA . SER A 1 93 ? -2.439 -13.258 -9.805 1 92.44 93 SER A CA 1
ATOM 731 C C . SER A 1 93 ? -1.582 -14.039 -8.812 1 92.44 93 SER A C 1
ATOM 733 O O . SER A 1 93 ? -1.455 -15.258 -8.914 1 92.44 93 SER A O 1
ATOM 735 N N . VAL A 1 94 ? -1.02 -13.398 -7.809 1 95.81 94 VAL A N 1
ATOM 736 C CA . VAL A 1 94 ? -0.189 -14.055 -6.805 1 95.81 94 VAL A CA 1
ATOM 737 C C . VAL A 1 94 ? -1.004 -15.117 -6.074 1 95.81 94 VAL A C 1
ATOM 739 O O . VAL A 1 94 ? -0.545 -16.25 -5.902 1 95.81 94 VAL A O 1
ATOM 742 N N . TYR A 1 95 ? -2.191 -14.727 -5.75 1 93.56 95 TYR A N 1
ATOM 743 C CA . TYR A 1 95 ? -2.971 -15.672 -4.957 1 93.56 95 TYR A CA 1
ATOM 744 C C . TYR A 1 95 ? -3.674 -16.688 -5.855 1 93.56 95 TYR A C 1
ATOM 746 O O . TYR A 1 95 ? -4.152 -17.719 -5.379 1 93.56 95 TYR A O 1
ATOM 754 N N . ARG A 1 96 ? -3.729 -16.453 -7.125 1 90.88 96 ARG A N 1
ATOM 755 C CA . ARG A 1 96 ? -4.098 -17.516 -8.055 1 90.88 96 ARG A CA 1
ATOM 756 C C . ARG A 1 96 ? -2.984 -18.547 -8.18 1 90.88 96 ARG A C 1
ATOM 758 O O . ARG A 1 96 ? -3.248 -19.75 -8.172 1 90.88 96 ARG A O 1
ATOM 765 N N . LEU A 1 97 ? -1.842 -18.047 -8.273 1 93.56 97 LEU A N 1
ATOM 766 C CA . LEU A 1 97 ? -0.667 -18.906 -8.305 1 93.56 97 LEU A CA 1
ATOM 767 C C . LEU A 1 97 ? -0.579 -19.75 -7.039 1 93.56 97 LEU A C 1
ATOM 769 O O . LEU A 1 97 ? -0.21 -20.922 -7.098 1 93.56 97 LEU A O 1
ATOM 773 N N . ALA A 1 98 ? -0.972 -19.188 -5.965 1 94.31 98 ALA A N 1
ATOM 774 C CA . ALA A 1 98 ? -0.864 -19.828 -4.656 1 94.31 98 ALA A CA 1
ATOM 775 C C . ALA A 1 98 ? -1.796 -21.031 -4.555 1 94.31 98 ALA A C 1
ATOM 777 O O . ALA A 1 98 ? -1.664 -21.844 -3.645 1 94.31 98 ALA A O 1
ATOM 778 N N . GLU A 1 99 ? -2.713 -21.125 -5.461 1 91.56 99 GLU A N 1
ATOM 779 C CA . GLU A 1 99 ? -3.58 -22.297 -5.516 1 91.56 99 GLU A CA 1
ATOM 780 C C . GLU A 1 99 ? -2.807 -23.531 -5.961 1 91.56 99 GLU A C 1
ATOM 782 O O . GLU A 1 99 ? -3.248 -24.672 -5.734 1 91.56 99 GLU A O 1
ATOM 787 N N . PHE A 1 100 ? -1.658 -23.312 -6.551 1 93.19 100 PHE A N 1
ATOM 788 C CA . PHE A 1 100 ? -0.935 -24.422 -7.16 1 93.19 100 PHE A CA 1
ATOM 789 C C . PHE A 1 100 ? 0.411 -24.641 -6.477 1 93.19 100 PHE A C 1
ATOM 791 O O . PHE A 1 100 ? 1.06 -25.656 -6.676 1 93.19 100 PHE A O 1
ATOM 798 N N . ALA A 1 101 ? 0.856 -23.672 -5.762 1 95.56 101 ALA A N 1
ATOM 799 C CA . ALA A 1 101 ? 2.139 -23.75 -5.066 1 95.56 101 ALA A CA 1
ATOM 800 C C . ALA A 1 101 ? 2.119 -22.922 -3.781 1 95.56 101 ALA A C 1
ATOM 802 O O . ALA A 1 101 ? 1.535 -21.844 -3.74 1 95.56 101 ALA A O 1
ATOM 803 N N . GLU A 1 102 ? 2.816 -23.422 -2.785 1 96.88 102 GLU A N 1
ATOM 804 C CA . GLU A 1 102 ? 2.906 -22.703 -1.523 1 96.88 102 GLU A CA 1
ATOM 805 C C . GLU A 1 102 ? 3.854 -21.516 -1.64 1 96.88 102 GLU A C 1
ATOM 807 O O . GLU A 1 102 ? 4.977 -21.656 -2.123 1 96.88 102 GLU A O 1
ATOM 812 N N . LEU A 1 103 ? 3.375 -20.406 -1.187 1 98.44 103 LEU A N 1
ATOM 813 C CA . LEU A 1 103 ? 4.234 -19.234 -1.124 1 98.44 103 LEU A CA 1
ATOM 814 C C . LEU A 1 103 ? 5.039 -19.219 0.17 1 98.44 103 LEU A C 1
ATOM 816 O O . LEU A 1 103 ? 4.477 -19.344 1.26 1 98.44 103 LEU A O 1
ATOM 820 N N . LYS A 1 104 ? 6.309 -19.078 -0.002 1 98.62 104 LYS A N 1
ATOM 821 C CA . LYS A 1 104 ? 7.16 -18.938 1.175 1 98.62 104 LYS A CA 1
ATOM 822 C C . LYS A 1 104 ? 6.906 -17.625 1.896 1 98.62 104 LYS A C 1
ATOM 824 O O . LYS A 1 104 ? 6.828 -17.578 3.125 1 98.62 104 LYS A O 1
ATOM 829 N N . GLU A 1 105 ? 6.762 -16.562 1.192 1 98.62 105 GLU A N 1
ATOM 830 C CA . GLU A 1 105 ? 6.523 -15.211 1.704 1 98.62 105 GLU A CA 1
ATOM 831 C C . GLU A 1 105 ? 5.785 -14.352 0.678 1 98.62 105 GLU A C 1
ATOM 833 O O . GLU A 1 105 ? 5.934 -14.555 -0.529 1 98.62 105 GLU A O 1
ATOM 838 N N . VAL A 1 106 ? 4.934 -13.547 1.195 1 98.88 106 VAL A N 1
ATOM 839 C CA . VAL A 1 106 ? 4.266 -12.547 0.375 1 98.88 106 VAL A CA 1
ATOM 840 C C . VAL A 1 106 ? 4.645 -11.148 0.862 1 98.88 106 VAL A C 1
ATOM 842 O O . VAL A 1 106 ? 4.617 -10.875 2.064 1 98.88 106 VAL A O 1
ATOM 845 N N . VAL A 1 107 ? 5.031 -10.281 -0.032 1 98.94 107 VAL A N 1
ATOM 846 C CA . VAL A 1 107 ? 5.375 -8.898 0.273 1 98.94 107 VAL A CA 1
ATOM 847 C C . VAL A 1 107 ? 4.309 -7.965 -0.296 1 98.94 107 VAL A C 1
ATOM 849 O O . VAL A 1 107 ? 3.988 -8.031 -1.485 1 98.94 107 VAL A O 1
ATOM 852 N N . PRO A 1 108 ? 3.738 -7.078 0.524 1 98.88 108 PRO A N 1
ATOM 853 C CA . PRO A 1 108 ? 2.719 -6.152 0.023 1 98.88 108 PRO A CA 1
ATOM 854 C C . PRO A 1 108 ? 3.299 -5.074 -0.891 1 98.88 108 PRO A C 1
ATOM 856 O O . PRO A 1 108 ? 4.52 -4.891 -0.936 1 98.88 108 PRO A O 1
ATOM 859 N N . GLY A 1 109 ? 2.455 -4.461 -1.658 1 98.81 109 GLY A N 1
ATOM 860 C CA . GLY A 1 109 ? 2.799 -3.334 -2.508 1 98.81 109 GLY A CA 1
ATOM 861 C C . GLY A 1 109 ? 1.823 -2.178 -2.387 1 98.81 109 GLY A C 1
ATOM 862 O O . GLY A 1 109 ? 0.754 -2.32 -1.79 1 98.81 109 GLY A O 1
ATOM 863 N N . ILE A 1 110 ? 2.17 -1.07 -2.969 1 98.69 110 ILE A N 1
ATOM 864 C CA . ILE A 1 110 ? 1.301 0.102 -2.986 1 98.69 110 ILE A CA 1
ATOM 865 C C . ILE A 1 110 ? 0.102 -0.158 -3.895 1 98.69 110 ILE A C 1
ATOM 867 O O . ILE A 1 110 ? 0.266 -0.495 -5.07 1 98.69 110 ILE A O 1
ATOM 871 N N . THR A 1 111 ? -1.065 0.029 -3.346 1 97.38 111 THR A N 1
ATOM 872 C CA . THR A 1 111 ? -2.271 -0.153 -4.148 1 97.38 111 THR A CA 1
ATOM 873 C C . THR A 1 111 ? -2.471 1.024 -5.098 1 97.38 111 THR A C 1
ATOM 875 O O . THR A 1 111 ? -1.992 2.129 -4.836 1 97.38 111 THR A O 1
ATOM 878 N N . SER A 1 112 ? -3.213 0.746 -6.176 1 95.31 112 SER A N 1
ATOM 879 C CA . SER A 1 112 ? -3.471 1.806 -7.148 1 95.31 112 SER A CA 1
ATOM 880 C C . SER A 1 112 ? -4.324 2.914 -6.539 1 95.31 112 SER A C 1
ATOM 882 O O . SER A 1 112 ? -4.164 4.086 -6.883 1 95.31 112 SER A O 1
ATOM 884 N N . PHE A 1 113 ? -5.23 2.592 -5.598 1 96.62 113 PHE A N 1
ATOM 885 C CA . PHE A 1 113 ? -6.082 3.633 -5.039 1 96.62 113 PHE A CA 1
ATOM 886 C C . PHE A 1 113 ? -5.316 4.477 -4.027 1 96.62 113 PHE A C 1
ATOM 888 O O . PHE A 1 113 ? -5.582 5.672 -3.879 1 96.62 113 PHE A O 1
ATOM 895 N N . SER A 1 114 ? -4.332 3.873 -3.316 1 98.19 114 SER A N 1
ATOM 896 C CA . SER A 1 114 ? -3.439 4.691 -2.5 1 98.19 114 SER A CA 1
ATOM 897 C C . SER A 1 114 ? -2.646 5.668 -3.359 1 98.19 114 SER A C 1
ATOM 899 O O . SER A 1 114 ? -2.488 6.836 -2.996 1 98.19 114 SER A O 1
ATOM 901 N N . TRP A 1 115 ? -2.193 5.164 -4.48 1 97.5 115 TRP A N 1
ATOM 902 C CA . TRP A 1 115 ? -1.466 6 -5.43 1 97.5 115 TRP A CA 1
ATOM 903 C C . TRP A 1 115 ? -2.348 7.137 -5.938 1 97.5 115 TRP A C 1
ATOM 905 O O . TRP A 1 115 ? -1.921 8.297 -5.969 1 97.5 115 TRP A O 1
ATOM 915 N N . CYS A 1 116 ? -3.539 6.875 -6.281 1 96.5 116 CYS A N 1
ATOM 916 C CA . CYS A 1 116 ? -4.48 7.863 -6.805 1 96.5 116 CYS A CA 1
ATOM 917 C C . CYS A 1 116 ? -4.766 8.945 -5.77 1 96.5 116 CYS A C 1
ATOM 919 O O . CYS A 1 116 ? -4.77 10.133 -6.098 1 96.5 116 CYS A O 1
ATOM 921 N N . SER A 1 117 ? -4.988 8.5 -4.578 1 97.62 117 SER A N 1
ATOM 922 C CA . SER A 1 117 ? -5.188 9.438 -3.482 1 97.62 117 SER A CA 1
ATOM 923 C C . SER A 1 117 ? -4.008 10.398 -3.354 1 97.62 117 SER A C 1
ATOM 925 O O . SER A 1 117 ? -4.191 11.609 -3.236 1 97.62 117 SER A O 1
ATOM 927 N N . SER A 1 118 ? -2.809 9.883 -3.379 1 98.19 118 SER A N 1
ATOM 928 C CA . SER A 1 118 ? -1.602 10.68 -3.207 1 98.19 118 SER A CA 1
ATOM 929 C C . SER A 1 118 ? -1.412 11.648 -4.367 1 98.19 118 SER A C 1
ATOM 931 O O . SER A 1 118 ? -1.059 12.812 -4.16 1 98.19 118 SER A O 1
ATOM 933 N N . LEU A 1 119 ? -1.674 11.195 -5.578 1 96.75 119 LEU A N 1
ATOM 934 C CA . LEU A 1 119 ? -1.527 12.039 -6.762 1 96.75 119 LEU A CA 1
ATOM 935 C C . LEU A 1 119 ? -2.436 13.266 -6.672 1 96.75 119 LEU A C 1
ATOM 937 O O . LEU A 1 119 ? -2.047 14.359 -7.078 1 96.75 119 LEU A O 1
ATOM 941 N N . HIS A 1 120 ? -3.574 13.086 -6.129 1 96.56 120 HIS A N 1
ATOM 942 C CA . HIS A 1 120 ? -4.566 14.156 -6.082 1 96.56 120 HIS A CA 1
ATOM 943 C C . HIS A 1 120 ? -4.527 14.883 -4.742 1 96.56 120 HIS A C 1
ATOM 945 O O . HIS A 1 120 ? -5.262 15.852 -4.535 1 96.56 120 HIS A O 1
ATOM 951 N N . LYS A 1 121 ? -3.682 14.43 -3.869 1 97.38 121 LYS A N 1
ATOM 952 C CA . LYS A 1 121 ? -3.57 15 -2.527 1 97.38 121 LYS A CA 1
ATOM 953 C C . LYS A 1 121 ? -4.938 15.094 -1.854 1 97.38 121 LYS A C 1
ATOM 955 O O . LYS A 1 121 ? -5.301 16.141 -1.314 1 97.38 121 LYS A O 1
ATOM 960 N N . THR A 1 122 ? -5.68 13.945 -1.937 1 95.88 122 THR A N 1
ATOM 961 C CA . THR A 1 122 ? -7.004 13.836 -1.336 1 95.88 122 THR A CA 1
ATOM 962 C C . THR A 1 122 ? -7.121 12.562 -0.501 1 95.88 122 THR A C 1
ATOM 964 O O . THR A 1 122 ? -6.605 11.516 -0.889 1 95.88 122 THR A O 1
ATOM 967 N N . PRO A 1 123 ? -7.801 12.672 0.654 1 97.25 123 PRO A N 1
ATOM 968 C CA . PRO A 1 123 ? -7.969 11.461 1.463 1 97.25 123 PRO A CA 1
ATOM 969 C C . PRO A 1 123 ? -8.953 10.469 0.851 1 97.25 123 PRO A C 1
ATOM 971 O O . PRO A 1 123 ? -9.867 10.875 0.121 1 97.25 123 PRO A O 1
ATOM 974 N N . ILE A 1 124 ? -8.797 9.195 1.107 1 97.44 124 ILE A N 1
ATOM 975 C CA . ILE A 1 124 ? -9.805 8.18 0.822 1 97.44 124 ILE A CA 1
ATOM 976 C C . ILE A 1 124 ? -10.789 8.102 1.981 1 97.44 124 ILE A C 1
ATOM 978 O O . ILE A 1 124 ? -12 8.016 1.765 1 97.44 124 ILE A O 1
ATOM 982 N N . SER A 1 125 ? -10.273 8.18 3.17 1 96.5 125 SER A N 1
ATOM 983 C CA . SER A 1 125 ? -11.125 8.117 4.352 1 96.5 125 SER A CA 1
ATOM 984 C C . SER A 1 125 ? -10.562 8.969 5.484 1 96.5 125 SER A C 1
ATOM 986 O O . SER A 1 125 ? -9.344 9.062 5.645 1 96.5 125 SER A O 1
ATOM 988 N N . LEU A 1 126 ? -11.422 9.586 6.203 1 93.62 126 LEU A N 1
ATOM 989 C CA . LEU A 1 126 ? -11.125 10.336 7.422 1 93.62 126 LEU A CA 1
ATOM 990 C C . LEU A 1 126 ? -12.062 9.922 8.547 1 93.62 126 LEU A C 1
ATOM 992 O O . LEU A 1 126 ? -13.203 9.516 8.305 1 93.62 126 LEU A O 1
ATOM 996 N N . GLY A 1 127 ? -11.492 9.961 9.703 1 90.31 127 GLY A N 1
ATOM 997 C CA . GLY A 1 127 ? -12.328 9.758 10.875 1 90.31 127 GLY A CA 1
ATOM 998 C C . GLY A 1 127 ? -13.07 8.438 10.859 1 90.31 127 GLY A C 1
ATOM 999 O O . GLY A 1 127 ? -12.453 7.371 10.781 1 90.31 127 GLY A O 1
ATOM 1000 N N . LYS A 1 128 ? -14.414 8.5 10.75 1 91.81 128 LYS A N 1
ATOM 1001 C CA . LYS A 1 128 ? -15.258 7.309 10.859 1 91.81 128 LYS A CA 1
ATOM 1002 C C . LYS A 1 128 ? -15.758 6.863 9.492 1 91.81 128 LYS A C 1
ATOM 1004 O O . LYS A 1 128 ? -16.641 6.004 9.391 1 91.81 128 LYS A O 1
ATOM 1009 N N . GLU A 1 129 ? -15.219 7.387 8.461 1 94.62 129 GLU A N 1
ATOM 1010 C CA . GLU A 1 129 ? -15.695 7.117 7.105 1 94.62 129 GLU A CA 1
ATOM 1011 C C . GLU A 1 129 ? -15.391 5.68 6.691 1 94.62 129 GLU A C 1
ATOM 1013 O O . GLU A 1 129 ? -14.328 5.148 7.004 1 94.62 129 GLU A O 1
ATOM 1018 N N . ARG A 1 130 ? -16.344 5.082 6.023 1 95.31 130 ARG A N 1
ATOM 1019 C CA . ARG A 1 130 ? -16.203 3.734 5.48 1 95.31 130 ARG A CA 1
ATOM 1020 C C . ARG A 1 130 ? -15.953 3.775 3.977 1 95.31 130 ARG A C 1
ATOM 1022 O O . ARG A 1 130 ? -16.5 4.629 3.275 1 95.31 130 ARG A O 1
ATOM 1029 N N . VAL A 1 131 ? -15.203 2.82 3.52 1 96.75 131 VAL A N 1
ATOM 1030 C CA . VAL A 1 131 ? -14.797 2.816 2.119 1 96.75 131 VAL A CA 1
ATOM 1031 C C . VAL A 1 131 ? -15.227 1.511 1.456 1 96.75 131 VAL A C 1
ATOM 1033 O 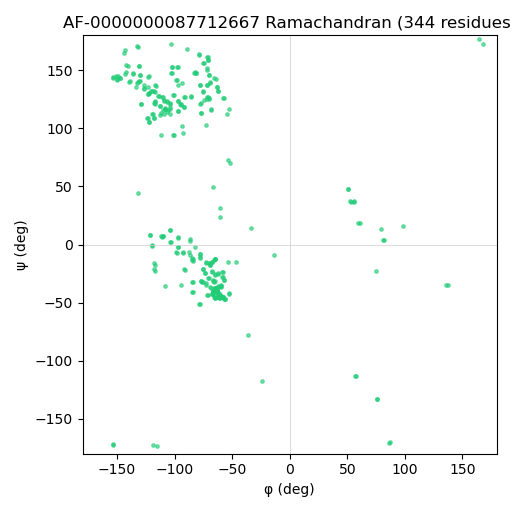O . VAL A 1 131 ? -14.992 0.427 1.993 1 96.75 131 VAL A O 1
ATOM 1036 N N . LEU A 1 132 ? -15.883 1.605 0.325 1 96.06 132 LEU A N 1
ATOM 1037 C CA . LEU A 1 132 ? -16.156 0.438 -0.505 1 96.06 132 LEU A CA 1
ATOM 1038 C C . LEU A 1 132 ? -15.242 0.402 -1.719 1 96.06 132 LEU A C 1
ATOM 1040 O O . LEU A 1 132 ? -15.195 1.357 -2.496 1 96.06 132 LEU A O 1
ATOM 1044 N N . ILE A 1 133 ? -14.5 -0.644 -1.832 1 96.5 133 ILE A N 1
ATOM 1045 C CA . ILE A 1 133 ? -13.672 -0.884 -3.012 1 96.5 133 ILE A CA 1
ATOM 1046 C C . ILE A 1 133 ? -14.367 -1.892 -3.928 1 96.5 133 ILE A C 1
ATOM 1048 O O . ILE A 1 133 ? -14.734 -2.986 -3.492 1 96.5 133 ILE A O 1
ATOM 1052 N N . SER A 1 134 ? -14.5 -1.546 -5.184 1 94.38 134 SER A N 1
ATOM 1053 C CA . SER A 1 134 ? -15.211 -2.4 -6.129 1 94.38 134 SER A CA 1
ATOM 1054 C C . SER A 1 134 ? -14.492 -2.459 -7.469 1 94.38 134 SER A C 1
ATOM 1056 O O . SER A 1 134 ? -13.914 -1.465 -7.918 1 94.38 134 SER A O 1
ATOM 1058 N N . PRO A 1 135 ? -14.438 -3.648 -8.117 1 90.75 135 PRO A N 1
ATOM 1059 C CA . PRO A 1 135 ? -13.836 -3.73 -9.445 1 90.75 135 PRO A CA 1
ATOM 1060 C C . PRO A 1 135 ? -14.617 -2.947 -10.5 1 90.75 135 PRO A C 1
ATOM 1062 O O . PRO A 1 135 ? -14.094 -2.66 -11.578 1 90.75 135 PRO A O 1
ATOM 1065 N N . GLY A 1 136 ? -15.82 -2.525 -10.195 1 85.12 136 GLY A N 1
ATOM 1066 C CA . GLY A 1 136 ? -16.656 -1.769 -11.117 1 85.12 136 GLY A CA 1
ATOM 1067 C C . GLY A 1 136 ? -17.656 -0.866 -10.422 1 85.12 136 GLY A C 1
ATOM 1068 O O . GLY A 1 136 ? -17.594 -0.691 -9.203 1 85.12 136 GLY A O 1
ATOM 1069 N N . ASP A 1 137 ? -18.484 -0.323 -11.227 1 84.62 137 ASP A N 1
ATOM 1070 C CA . ASP A 1 137 ? -19.484 0.611 -10.703 1 84.62 137 ASP A CA 1
ATOM 1071 C C . ASP A 1 137 ? -20.453 -0.092 -9.758 1 84.62 137 ASP A C 1
ATOM 1073 O O . ASP A 1 137 ? -20.75 -1.274 -9.938 1 84.62 137 ASP A O 1
ATOM 1077 N N . VAL A 1 138 ? -20.797 0.68 -8.727 1 86.5 138 VAL A N 1
ATOM 1078 C CA . VAL A 1 138 ? -21.797 0.162 -7.785 1 86.5 138 VAL A CA 1
ATOM 1079 C C . VAL A 1 138 ? -22.875 1.216 -7.539 1 86.5 138 VAL A C 1
ATOM 1081 O O . VAL A 1 138 ? -22.641 2.406 -7.766 1 86.5 138 VAL A O 1
ATOM 1084 N N . ASP A 1 139 ? -24.031 0.737 -7.195 1 83.75 139 ASP A N 1
ATOM 1085 C CA . ASP A 1 139 ? -25.094 1.622 -6.73 1 83.75 139 ASP A CA 1
ATOM 1086 C C . ASP A 1 139 ? -24.844 2.062 -5.289 1 83.75 139 ASP A C 1
ATOM 1088 O O . ASP A 1 139 ? -24.953 1.261 -4.359 1 83.75 139 ASP A O 1
ATOM 1092 N N . PRO A 1 140 ? -24.578 3.357 -5.098 1 82.31 140 PRO A N 1
ATOM 1093 C CA . PRO A 1 140 ? -24.219 3.82 -3.75 1 82.31 140 PRO A CA 1
ATOM 1094 C C . PRO A 1 140 ? -25.359 3.607 -2.742 1 82.31 140 PRO A C 1
ATOM 1096 O O . PRO A 1 140 ? -25.109 3.553 -1.535 1 82.31 140 PRO A O 1
ATOM 1099 N N . THR A 1 141 ? -26.547 3.533 -3.148 1 80.88 141 THR A N 1
ATOM 1100 C CA . THR A 1 141 ? -27.672 3.377 -2.24 1 80.88 141 THR A CA 1
ATOM 1101 C C . THR A 1 141 ? -27.672 1.99 -1.603 1 80.88 141 THR A C 1
ATOM 1103 O O . THR A 1 141 ? -28.281 1.781 -0.552 1 80.88 141 THR A O 1
ATOM 1106 N N . LEU A 1 142 ? -26.906 1.108 -2.207 1 81.94 142 LEU A N 1
ATOM 1107 C CA . LEU A 1 142 ? -26.922 -0.272 -1.737 1 81.94 142 LEU A CA 1
ATOM 1108 C C . LEU A 1 142 ? -25.844 -0.489 -0.68 1 81.94 142 LEU A C 1
ATOM 1110 O O . LEU A 1 142 ? -25.969 -1.378 0.165 1 81.94 142 LEU A O 1
ATOM 1114 N N . TYR A 1 143 ? -24.797 0.305 -0.576 1 83.25 143 TYR A N 1
ATOM 1115 C CA . TYR A 1 143 ? -23.641 -0.022 0.262 1 83.25 143 TYR A CA 1
ATOM 1116 C C . TYR A 1 143 ? -23.469 1.008 1.371 1 83.25 143 TYR A C 1
ATOM 1118 O O . TYR A 1 143 ? -22.844 0.727 2.395 1 83.25 143 TYR A O 1
ATOM 1126 N N . LYS A 1 144 ? -23.953 2.184 1.255 1 87.38 144 LYS A N 1
ATOM 1127 C CA . LYS A 1 144 ? -24 3.213 2.289 1 87.38 144 LYS A CA 1
ATOM 1128 C C . LYS A 1 144 ? -22.594 3.592 2.744 1 87.38 144 LYS A C 1
ATOM 1130 O O . LYS A 1 144 ? -22.375 3.861 3.928 1 87.38 144 LYS A O 1
ATOM 1135 N N . ALA A 1 145 ? -21.594 3.281 1.956 1 93.31 145 ALA A N 1
ATOM 1136 C CA . ALA A 1 145 ? -20.234 3.715 2.275 1 93.31 145 ALA A CA 1
ATOM 1137 C C . ALA 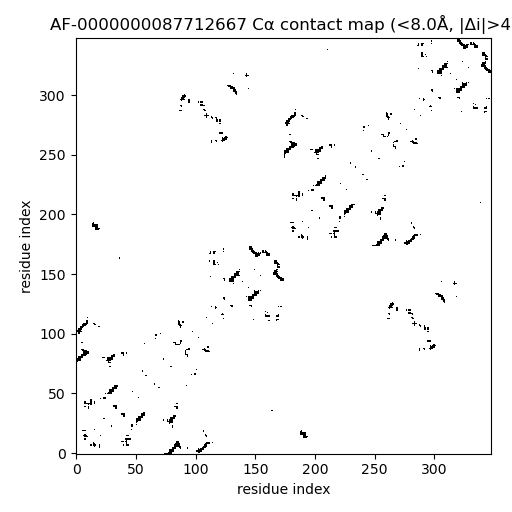A 1 145 ? -20.078 5.219 2.072 1 93.31 145 ALA A C 1
ATOM 1139 O O . ALA A 1 145 ? -20.875 5.844 1.373 1 93.31 145 ALA A O 1
ATOM 1140 N N . ASP A 1 146 ? -19.078 5.781 2.729 1 95.06 146 ASP A N 1
ATOM 1141 C CA . ASP A 1 146 ? -18.797 7.207 2.609 1 95.06 146 ASP A CA 1
ATOM 1142 C C . ASP A 1 146 ? -17.938 7.5 1.381 1 95.06 146 ASP A C 1
ATOM 1144 O O . ASP A 1 146 ? -18.047 8.578 0.788 1 95.06 146 ASP A O 1
ATOM 1148 N N . THR A 1 147 ? -17.109 6.598 1.045 1 95.56 147 THR A N 1
ATOM 1149 C CA . THR A 1 147 ? -16.219 6.715 -0.104 1 95.56 147 THR A CA 1
ATOM 1150 C C . THR A 1 147 ? -16.25 5.445 -0.952 1 95.56 147 THR A C 1
ATOM 1152 O O . THR A 1 147 ? -16.281 4.336 -0.416 1 95.56 147 THR A O 1
ATOM 1155 N N . TYR A 1 148 ? -16.25 5.637 -2.266 1 94.44 148 TYR A N 1
ATOM 1156 C CA . TYR A 1 148 ? -16.219 4.531 -3.215 1 94.44 148 TYR A CA 1
ATOM 1157 C C . TYR A 1 148 ? -14.953 4.566 -4.055 1 94.44 148 TYR A C 1
ATOM 1159 O O . TYR A 1 148 ? -14.625 5.594 -4.656 1 94.44 148 TYR A O 1
ATOM 1167 N N . VAL A 1 149 ? -14.242 3.502 -3.982 1 95.69 149 VAL A N 1
ATOM 1168 C CA . VAL A 1 149 ? -13.086 3.297 -4.855 1 95.69 149 VAL A CA 1
ATOM 1169 C C . VAL A 1 149 ? -13.445 2.307 -5.961 1 95.69 149 VAL A C 1
ATOM 1171 O O . VAL A 1 149 ? -13.703 1.13 -5.691 1 95.69 149 VAL A O 1
ATOM 1174 N N . LEU A 1 150 ? -13.398 2.705 -7.156 1 93.62 150 LEU A N 1
ATOM 1175 C CA . LEU A 1 150 ? -13.781 1.882 -8.297 1 93.62 150 LEU A CA 1
ATOM 1176 C C . LEU A 1 150 ? -12.562 1.499 -9.125 1 93.62 150 LEU A C 1
ATOM 1178 O O . LEU A 1 150 ? -11.891 2.367 -9.688 1 93.62 150 LEU A O 1
ATOM 1182 N N . MET A 1 151 ? -12.297 0.074 -9.148 1 89 151 MET A N 1
ATOM 1183 C CA . MET A 1 151 ? -11.109 -0.499 -9.773 1 89 151 MET A CA 1
ATOM 1184 C C . MET A 1 151 ? -11.398 -0.912 -11.219 1 89 151 MET A C 1
ATOM 1186 O O . MET A 1 151 ? -12.352 -1.65 -11.477 1 89 151 MET A O 1
ATOM 1190 N N . LYS A 1 152 ? -11.164 -0.43 -12.266 1 67.62 152 LYS A N 1
ATOM 1191 C CA . LYS A 1 152 ? -11.297 -0.741 -13.688 1 67.62 152 LYS A CA 1
ATOM 1192 C C . LYS A 1 152 ? -12.539 -0.088 -14.273 1 67.62 152 LYS A C 1
ATOM 1194 O O . LYS A 1 152 ? -13.094 -0.574 -15.266 1 67.62 152 LYS A O 1
ATOM 1199 N N . GLY A 1 153 ? -13.086 0.887 -13.547 1 60.81 153 GLY A N 1
ATOM 1200 C CA . GLY A 1 153 ? -14.328 1.443 -14.055 1 60.81 153 GLY A CA 1
ATOM 1201 C C . GLY A 1 153 ? -14.156 2.822 -14.664 1 60.81 153 GLY A C 1
ATOM 1202 O O . GLY A 1 153 ? -13.203 3.535 -14.344 1 60.81 153 GLY A O 1
ATOM 1203 N N . ASP A 1 154 ? -14.375 2.941 -15.859 1 60 154 ASP A N 1
ATOM 1204 C CA . ASP A 1 154 ? -14.469 4.258 -16.484 1 60 154 ASP A CA 1
ATOM 1205 C C . ASP A 1 154 ? -15.461 5.148 -15.734 1 60 154 ASP A C 1
ATOM 1207 O O . ASP A 1 154 ? -16.672 4.965 -15.844 1 60 154 ASP A O 1
ATOM 1211 N N . THR A 1 155 ? -15.039 5.543 -14.492 1 64.12 155 THR A N 1
ATOM 1212 C CA . THR A 1 155 ? -16.031 6.305 -13.75 1 64.12 155 THR A CA 1
ATOM 1213 C C . THR A 1 155 ? -15.789 7.801 -13.898 1 64.12 155 THR A C 1
ATOM 1215 O O . THR A 1 155 ? -14.68 8.227 -14.219 1 64.12 155 THR A O 1
ATOM 1218 N N . SER A 1 156 ? -16.812 8.516 -14.094 1 66.38 156 SER A N 1
ATOM 1219 C CA . SER A 1 156 ? -16.875 9.961 -14.289 1 66.38 156 SER A CA 1
ATOM 1220 C C . SER A 1 156 ? -16.328 10.711 -13.078 1 66.38 156 SER A C 1
ATOM 1222 O O . SER A 1 156 ? -16.531 11.922 -12.945 1 66.38 156 SER A O 1
ATOM 1224 N N . SER A 1 157 ? -15.492 10.25 -12.219 1 75.62 157 SER A N 1
ATOM 1225 C CA . SER A 1 157 ? -15.008 10.969 -11.047 1 75.62 157 SER A CA 1
ATOM 1226 C C . SER A 1 157 ? -13.883 11.93 -11.422 1 75.62 157 SER A C 1
ATOM 1228 O O . SER A 1 157 ? -13.117 11.664 -12.352 1 75.62 157 SER A O 1
ATOM 1230 N N . SER A 1 158 ? -13.844 13.062 -10.68 1 82.94 158 SER A N 1
ATOM 1231 C CA . SER A 1 158 ? -12.766 14.023 -10.883 1 82.94 158 SER A CA 1
ATOM 1232 C C . SER A 1 158 ? -11.461 13.523 -10.266 1 82.94 158 SER A C 1
ATOM 1234 O O . SER A 1 158 ? -10.383 14.016 -10.602 1 82.94 158 SER A O 1
ATOM 1236 N N . ILE A 1 159 ? -11.578 12.609 -9.344 1 92.31 159 ILE A N 1
ATOM 1237 C CA . ILE A 1 159 ? -10.391 12.016 -8.742 1 92.31 159 ILE A CA 1
ATOM 1238 C C . ILE A 1 159 ? -10.133 10.641 -9.359 1 92.31 159 ILE A C 1
ATOM 1240 O O . ILE A 1 159 ? -10.758 9.656 -8.969 1 92.31 159 ILE A O 1
ATOM 1244 N N . ARG A 1 160 ? -9.344 10.617 -10.312 1 92.81 160 ARG A N 1
ATOM 1245 C CA . ARG A 1 160 ? -9.07 9.391 -11.055 1 92.81 160 ARG A CA 1
ATOM 1246 C C . ARG A 1 160 ? -7.602 9.32 -11.469 1 92.81 160 ARG A C 1
ATOM 1248 O O . ARG A 1 160 ? -6.945 10.359 -11.617 1 92.81 160 ARG A O 1
ATOM 1255 N N . CYS A 1 161 ? -7.164 8.148 -11.492 1 91.75 161 CYS A N 1
ATOM 1256 C CA . CYS A 1 161 ? -5.82 7.891 -12 1 91.75 161 CYS A CA 1
ATOM 1257 C C . CYS A 1 161 ? -5.773 6.582 -12.781 1 91.75 161 CYS A C 1
ATOM 1259 O O . CYS A 1 161 ? -6.75 5.832 -12.805 1 91.75 161 CYS A O 1
ATOM 1261 N N . GLY A 1 162 ? -4.746 6.406 -13.445 1 86.69 162 GLY A N 1
ATOM 1262 C CA . GLY A 1 162 ? -4.57 5.188 -14.219 1 86.69 162 GLY A CA 1
ATOM 1263 C C . GLY A 1 162 ? -3.457 5.289 -15.25 1 86.69 162 GLY A C 1
ATOM 1264 O O . GLY A 1 162 ? -2.641 6.211 -15.195 1 86.69 162 GLY A O 1
ATOM 1265 N N . ASN A 1 163 ? -3.447 4.09 -15.75 1 73.38 163 ASN A N 1
ATOM 1266 C CA . ASN A 1 163 ? -2.547 3.984 -16.891 1 73.38 163 ASN A CA 1
ATOM 1267 C C . ASN A 1 163 ? -3.205 3.248 -18.062 1 73.38 163 ASN A C 1
ATOM 1269 O O . ASN A 1 163 ? -4.363 2.844 -17.969 1 73.38 163 ASN A O 1
ATOM 1273 N N . GLY A 1 164 ? -3.121 3.654 -19.234 1 70.62 164 GLY A N 1
ATOM 1274 C CA . GLY A 1 164 ? -3.748 3.039 -20.406 1 70.62 164 GLY A CA 1
ATOM 1275 C C . GLY A 1 164 ? -4.258 1.636 -20.125 1 70.62 164 GLY A C 1
ATOM 1276 O O . GLY A 1 164 ? -5.102 1.122 -20.859 1 70.62 164 GLY A O 1
ATOM 1277 N N . TYR A 1 165 ? -3.951 0.902 -18.875 1 72.81 165 TYR A N 1
ATOM 1278 C CA . TYR A 1 165 ? -4.32 -0.469 -18.547 1 72.81 165 TYR A CA 1
ATOM 1279 C C . TYR A 1 165 ? -5.418 -0.494 -17.484 1 72.81 165 TYR A C 1
ATOM 1281 O O . TYR A 1 165 ? -6.281 -1.374 -17.5 1 72.81 165 TYR A O 1
ATOM 1289 N N . PHE A 1 166 ? -5.332 0.44 -16.609 1 78.19 166 PHE A N 1
ATOM 1290 C CA . PHE A 1 166 ? -6.359 0.494 -15.578 1 78.19 166 PHE A CA 1
ATOM 1291 C C . PHE A 1 166 ? -6.727 1.938 -15.25 1 78.19 166 PHE A C 1
ATOM 1293 O O . PHE A 1 166 ? -5.977 2.861 -15.57 1 78.19 166 PHE A O 1
ATOM 1300 N N . THR A 1 167 ? -7.961 2.023 -14.773 1 88.12 167 THR A N 1
ATOM 1301 C CA . THR A 1 167 ? -8.422 3.285 -14.203 1 88.12 167 THR A CA 1
ATOM 1302 C C . THR A 1 167 ? -8.977 3.074 -12.797 1 88.12 167 THR A C 1
ATOM 1304 O O . THR A 1 167 ? -9.68 2.096 -12.547 1 88.12 167 THR A O 1
ATOM 1307 N N . VAL A 1 168 ? -8.57 3.92 -11.922 1 92.62 168 VAL A N 1
ATOM 1308 C CA . VAL A 1 168 ? -9.102 3.932 -10.562 1 92.62 168 VAL A CA 1
ATOM 1309 C C . VAL A 1 168 ? -9.758 5.281 -10.281 1 92.62 168 VAL A C 1
ATOM 1311 O O . VAL A 1 168 ? -9.219 6.328 -10.641 1 92.62 168 VAL A O 1
ATOM 1314 N N . SER A 1 169 ? -10.891 5.23 -9.766 1 93.19 169 SER A N 1
ATOM 1315 C CA . SER A 1 169 ? -11.562 6.457 -9.352 1 93.19 169 SER A CA 1
ATOM 1316 C C . SER A 1 169 ? -11.93 6.418 -7.875 1 93.19 169 SER A C 1
ATOM 1318 O O . SER A 1 169 ? -12.25 5.355 -7.34 1 93.19 169 SER A O 1
ATOM 1320 N N . ILE A 1 170 ? -11.852 7.504 -7.258 1 94.06 170 ILE A N 1
ATOM 1321 C CA . ILE A 1 170 ? -12.258 7.68 -5.871 1 94.06 170 ILE A CA 1
ATOM 1322 C C . ILE A 1 170 ? -13.414 8.68 -5.793 1 94.06 170 ILE A C 1
ATOM 1324 O O . ILE A 1 170 ? -13.289 9.812 -6.262 1 94.06 170 ILE A O 1
ATOM 1328 N N . LYS A 1 171 ? -14.492 8.258 -5.27 1 92.19 171 LYS A N 1
ATOM 1329 C CA . LYS A 1 171 ? -15.664 9.109 -5.102 1 92.19 171 LYS A CA 1
ATOM 1330 C C . LYS A 1 171 ? -16.047 9.242 -3.631 1 92.19 171 LYS A C 1
ATOM 1332 O O . LYS A 1 171 ? -16.469 8.273 -3.004 1 92.19 171 LYS A O 1
ATOM 1337 N N . ARG A 1 172 ? -15.914 10.383 -3.072 1 90.25 172 ARG A N 1
ATOM 1338 C CA . ARG A 1 172 ? -16.312 10.656 -1.693 1 90.25 172 ARG A CA 1
ATOM 1339 C C . ARG A 1 172 ? -17.688 11.297 -1.638 1 90.25 172 ARG A C 1
ATOM 1341 O O . ARG A 1 172 ? -17.953 12.281 -2.33 1 90.25 172 ARG A O 1
ATOM 1348 N N . LEU A 1 173 ? -18.609 10.703 -0.932 1 84.62 173 LEU A N 1
ATOM 1349 C CA . LEU A 1 173 ? -19.969 11.211 -0.846 1 84.62 173 LEU A CA 1
ATOM 1350 C C . LEU A 1 173 ? -20.094 12.242 0.267 1 84.62 173 LEU A C 1
ATOM 1352 O O . LEU A 1 173 ? -21.094 12.977 0.324 1 84.62 173 LEU A O 1
ATOM 1356 N N . THR A 1 174 ? -19 12.438 1.172 1 62.59 174 THR A N 1
ATOM 1357 C CA . THR A 1 174 ? -19.188 13.398 2.25 1 62.59 174 THR A CA 1
ATOM 1358 C C . THR A 1 174 ? -18.797 14.805 1.796 1 62.59 174 THR A C 1
ATOM 1360 O O . THR A 1 174 ? -18.016 14.961 0.848 1 62.59 174 THR A O 1
ATOM 1363 N N . MET B 1 1 ? 8.758 27.172 1.901 1 95.44 1 MET B N 1
ATOM 1364 C CA . MET B 1 1 ? 8.742 25.875 2.57 1 95.44 1 MET B CA 1
ATOM 1365 C C . MET B 1 1 ? 8.016 24.844 1.723 1 95.44 1 MET B C 1
ATOM 1367 O O . MET B 1 1 ? 6.879 25.062 1.297 1 95.44 1 MET B O 1
ATOM 1371 N N . ASN B 1 2 ? 8.766 23.734 1.326 1 98.19 2 ASN B N 1
ATOM 1372 C CA . ASN B 1 2 ? 8.141 22.562 0.702 1 98.19 2 ASN B CA 1
ATOM 1373 C C . ASN B 1 2 ? 7.75 21.516 1.737 1 98.19 2 ASN B C 1
ATOM 1375 O O . ASN B 1 2 ? 8.609 21 2.457 1 98.19 2 ASN B O 1
ATOM 1379 N N . LEU B 1 3 ? 6.461 21.234 1.812 1 98.62 3 LEU B N 1
ATOM 1380 C CA . LEU B 1 3 ? 5.938 20.266 2.77 1 98.62 3 LEU B CA 1
ATOM 1381 C C . LEU B 1 3 ? 5.527 18.969 2.07 1 98.62 3 LEU B C 1
ATOM 1383 O O . LEU B 1 3 ? 4.691 19 1.164 1 98.62 3 LEU B O 1
ATOM 1387 N N . TYR B 1 4 ? 6.105 17.859 2.514 1 98.88 4 TYR B N 1
ATOM 1388 C CA . TYR B 1 4 ? 5.82 16.562 1.934 1 98.88 4 TYR B CA 1
ATOM 1389 C C . TYR B 1 4 ? 5.113 15.656 2.939 1 98.88 4 TYR B C 1
ATOM 1391 O O . TYR B 1 4 ? 5.535 15.555 4.094 1 98.88 4 TYR B O 1
ATOM 1399 N N . GLY B 1 5 ? 3.986 15.078 2.58 1 98.75 5 GLY B N 1
ATOM 1400 C CA . GLY B 1 5 ? 3.34 14.023 3.348 1 98.75 5 GLY B CA 1
ATOM 1401 C C . GLY B 1 5 ? 3.715 12.633 2.883 1 98.75 5 GLY B C 1
ATOM 1402 O O . GLY B 1 5 ? 3.441 12.258 1.741 1 98.75 5 GLY B O 1
ATOM 1403 N N . VAL B 1 6 ? 4.301 11.828 3.807 1 98.88 6 VAL B N 1
ATOM 1404 C CA . VAL B 1 6 ? 4.922 10.586 3.361 1 98.88 6 VAL B CA 1
ATOM 1405 C C . VAL B 1 6 ? 4.406 9.422 4.199 1 98.88 6 VAL B C 1
ATOM 1407 O O . VAL B 1 6 ? 4.562 9.406 5.422 1 98.88 6 VAL B O 1
ATOM 1410 N N . GLY B 1 7 ? 3.787 8.43 3.494 1 98.62 7 GLY B N 1
ATOM 1411 C CA . GLY B 1 7 ? 3.445 7.176 4.148 1 98.62 7 GLY B CA 1
ATOM 1412 C C . GLY B 1 7 ? 4.633 6.25 4.316 1 98.62 7 GLY B C 1
ATOM 1413 O O . GLY B 1 7 ? 5.406 6.039 3.379 1 98.62 7 GLY B O 1
ATOM 1414 N N . VAL B 1 8 ? 4.73 5.613 5.52 1 98.12 8 VAL B N 1
ATOM 1415 C CA . VAL B 1 8 ? 5.938 4.828 5.766 1 98.12 8 VAL B CA 1
ATOM 1416 C C . VAL B 1 8 ? 5.559 3.377 6.059 1 98.12 8 VAL B C 1
ATOM 1418 O O . VAL B 1 8 ? 6.402 2.584 6.488 1 98.12 8 VAL B O 1
ATOM 1421 N N . GLY B 1 9 ? 4.309 3.018 5.887 1 96.94 9 GLY B N 1
ATOM 1422 C CA . GLY B 1 9 ? 3.875 1.639 6.051 1 96.94 9 GLY B CA 1
ATOM 1423 C C . GLY B 1 9 ? 3.521 1.289 7.484 1 96.94 9 GLY B C 1
ATOM 1424 O O . GLY B 1 9 ? 3.449 2.17 8.344 1 96.94 9 GLY B O 1
ATOM 1425 N N . PRO B 1 10 ? 3.307 0.021 7.754 1 95.12 10 PRO B N 1
ATOM 1426 C CA . PRO B 1 10 ? 2.68 -0.391 9.008 1 95.12 10 PRO B CA 1
ATOM 1427 C C . PRO B 1 10 ? 3.689 -0.564 10.141 1 95.12 10 PRO B C 1
ATOM 1429 O O . PRO B 1 10 ? 3.328 -1.008 11.234 1 95.12 10 PRO B O 1
ATOM 1432 N N . GLY B 1 11 ? 4.949 -0.246 9.898 1 93.38 11 GLY B N 1
ATOM 1433 C CA . GLY B 1 11 ? 5.891 -0.332 11 1 93.38 11 GLY B CA 1
ATOM 1434 C C . GLY B 1 11 ? 7.207 -0.982 10.617 1 93.38 11 GLY B C 1
ATOM 1435 O O . GLY B 1 11 ? 8.25 -0.663 11.18 1 93.38 11 GLY B O 1
ATOM 1436 N N . ASP B 1 12 ? 7.188 -1.973 9.727 1 94.69 12 ASP B N 1
ATOM 1437 C CA . ASP B 1 12 ? 8.391 -2.639 9.234 1 94.69 12 ASP B CA 1
ATOM 1438 C C . ASP B 1 12 ? 9.219 -1.699 8.367 1 94.69 12 ASP B C 1
ATOM 1440 O O . ASP B 1 12 ? 8.781 -1.289 7.289 1 94.69 12 ASP B O 1
ATOM 1444 N N . PRO B 1 13 ? 10.43 -1.379 8.789 1 97.31 13 PRO B N 1
ATOM 1445 C CA . PRO B 1 13 ? 11.258 -0.443 8.023 1 97.31 13 PRO B CA 1
ATOM 1446 C C . PRO B 1 13 ? 11.516 -0.922 6.594 1 97.31 13 PRO B C 1
ATOM 1448 O O . PRO B 1 13 ? 11.727 -0.106 5.695 1 97.31 13 PRO B O 1
ATOM 1451 N N . GLU B 1 14 ? 11.438 -2.135 6.371 1 98 14 GLU B N 1
ATOM 1452 C CA . GLU B 1 14 ? 11.711 -2.658 5.039 1 98 14 GLU B CA 1
ATOM 1453 C C . GLU B 1 14 ? 10.531 -2.434 4.098 1 98 14 GLU B C 1
ATOM 1455 O O . GLU B 1 14 ? 10.648 -2.643 2.891 1 98 14 GLU B O 1
ATOM 1460 N N . LEU B 1 15 ? 9.422 -1.976 4.664 1 98.38 15 LEU B N 1
ATOM 1461 C CA . LEU B 1 15 ? 8.25 -1.755 3.824 1 98.38 15 LEU B CA 1
ATOM 1462 C C . LEU B 1 15 ? 8.148 -0.291 3.408 1 98.38 15 LEU B C 1
ATOM 1464 O O . LEU B 1 15 ? 7.184 0.107 2.756 1 98.38 15 LEU B O 1
ATOM 1468 N N . VAL B 1 16 ? 9.156 0.497 3.744 1 98.62 16 VAL B N 1
ATOM 1469 C CA . VAL B 1 16 ? 9.266 1.866 3.254 1 98.62 16 VAL B CA 1
ATOM 1470 C C . VAL B 1 16 ? 9.641 1.856 1.774 1 98.62 16 VAL B C 1
ATOM 1472 O O . VAL B 1 16 ? 10.492 1.068 1.35 1 98.62 16 VAL B O 1
ATOM 1475 N N . THR B 1 17 ? 9.023 2.699 0.937 1 98.81 17 THR B N 1
ATOM 1476 C CA . THR B 1 17 ? 9.297 2.734 -0.495 1 98.81 17 THR B CA 1
ATOM 1477 C C . THR B 1 17 ? 10.594 3.492 -0.777 1 98.81 17 THR B C 1
ATOM 1479 O O . THR B 1 17 ? 11.055 4.277 0.053 1 98.81 17 THR B O 1
ATOM 1482 N N . MET B 1 18 ? 11.109 3.316 -1.924 1 97.94 18 MET B N 1
ATOM 1483 C CA . MET B 1 18 ? 12.305 4.039 -2.344 1 97.94 18 MET B CA 1
ATOM 1484 C C . MET B 1 18 ? 12.031 5.539 -2.428 1 97.94 18 MET B C 1
ATOM 1486 O O . MET B 1 18 ? 12.883 6.352 -2.07 1 97.94 18 MET B O 1
ATOM 1490 N N . LYS B 1 19 ? 10.883 5.883 -2.863 1 98.62 19 LYS B N 1
ATOM 1491 C CA . LYS B 1 19 ? 10.5 7.289 -2.965 1 98.62 19 LYS B CA 1
ATOM 1492 C C . LYS B 1 19 ? 10.43 7.941 -1.586 1 98.62 19 LYS B C 1
ATOM 1494 O O . LYS B 1 19 ? 10.93 9.055 -1.395 1 98.62 19 LYS B O 1
ATOM 1499 N N . ALA B 1 20 ? 9.781 7.215 -0.644 1 98.81 20 ALA B N 1
ATOM 1500 C CA . ALA B 1 20 ? 9.727 7.703 0.731 1 98.81 20 ALA B CA 1
ATOM 1501 C C . ALA B 1 20 ? 11.133 7.883 1.301 1 98.81 20 ALA B C 1
ATOM 1503 O O . ALA B 1 20 ? 11.438 8.914 1.908 1 98.81 20 ALA B O 1
ATOM 1504 N N . LEU B 1 21 ? 11.945 6.922 1.069 1 98.25 21 LEU B N 1
ATOM 1505 C CA . LEU B 1 21 ? 13.312 6.965 1.571 1 98.25 21 LEU B CA 1
ATOM 1506 C C . LEU B 1 21 ? 14.062 8.156 0.997 1 98.25 21 LEU B C 1
ATOM 1508 O O . LEU 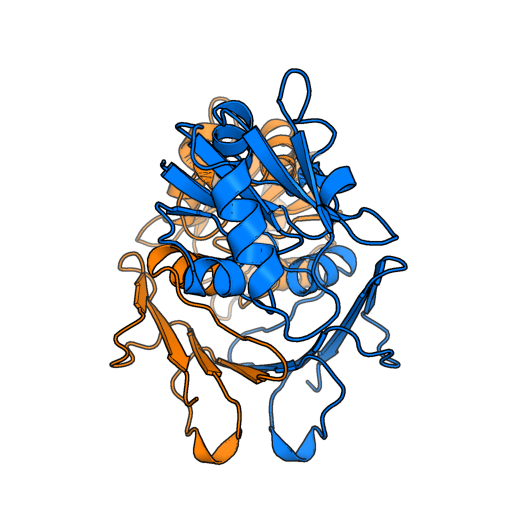B 1 21 ? 14.742 8.883 1.729 1 98.25 21 LEU B O 1
ATOM 1512 N N . ARG B 1 22 ? 13.969 8.375 -0.26 1 97.94 22 ARG B N 1
ATOM 1513 C CA . ARG B 1 22 ? 14.641 9.492 -0.912 1 97.94 22 ARG B CA 1
ATOM 1514 C C . ARG B 1 22 ? 14.211 10.82 -0.301 1 97.94 22 ARG B C 1
ATOM 1516 O O . ARG B 1 22 ? 15.047 11.68 -0.008 1 97.94 22 ARG B O 1
ATOM 1523 N N . LEU B 1 23 ? 12.93 11 -0.086 1 98.62 23 LEU B N 1
ATOM 1524 C CA . LEU B 1 23 ? 12.414 12.25 0.471 1 98.62 23 LEU B CA 1
ATOM 1525 C C . LEU B 1 23 ? 12.875 12.43 1.911 1 98.62 23 LEU B C 1
ATOM 1527 O O . LEU B 1 23 ? 13.258 13.539 2.309 1 98.62 23 LEU B O 1
ATOM 1531 N N . ILE B 1 24 ? 12.867 11.352 2.641 1 98.44 24 ILE B N 1
ATOM 1532 C CA . ILE B 1 24 ? 13.32 11.422 4.027 1 98.44 24 ILE B CA 1
ATOM 1533 C C . ILE B 1 24 ? 14.789 11.836 4.07 1 98.44 24 ILE B C 1
ATOM 1535 O O . ILE B 1 24 ? 15.164 12.734 4.832 1 98.44 24 ILE B O 1
ATOM 1539 N N . ARG B 1 25 ? 15.578 11.281 3.203 1 97.44 25 ARG B N 1
ATOM 1540 C CA . ARG B 1 25 ? 17.016 11.547 3.188 1 97.44 25 ARG B CA 1
ATOM 1541 C C . ARG B 1 25 ? 17.297 12.961 2.715 1 97.44 25 ARG B C 1
ATOM 1543 O O . ARG B 1 25 ? 18.281 13.586 3.15 1 97.44 25 ARG B O 1
ATOM 1550 N N . SER B 1 26 ? 16.516 13.531 1.926 1 97.62 26 SER B N 1
ATOM 1551 C CA . SER B 1 26 ? 16.766 14.852 1.352 1 97.62 26 SER B CA 1
ATOM 1552 C C . SER B 1 26 ? 16.125 15.953 2.197 1 97.62 26 SER B C 1
ATOM 1554 O O . SER B 1 26 ? 16.328 17.141 1.928 1 97.62 26 SER B O 1
ATOM 1556 N N . ALA B 1 27 ? 15.367 15.594 3.178 1 98.44 27 ALA B N 1
ATOM 1557 C CA . ALA B 1 27 ? 14.633 16.562 3.992 1 98.44 27 ALA B CA 1
ATOM 1558 C C . ALA B 1 27 ? 15.578 17.375 4.875 1 98.44 27 ALA B C 1
ATOM 1560 O O . ALA B 1 27 ? 16.594 16.859 5.344 1 98.44 27 ALA B O 1
ATOM 1561 N N . ASP B 1 28 ? 15.234 18.625 5.102 1 98.56 28 ASP B N 1
ATOM 1562 C CA . ASP B 1 28 ? 15.93 19.438 6.098 1 98.56 28 ASP B CA 1
ATOM 1563 C C . ASP B 1 28 ? 15.492 19.062 7.512 1 98.56 28 ASP B C 1
ATOM 1565 O O . ASP B 1 28 ? 16.281 19.141 8.453 1 98.56 28 ASP B O 1
ATOM 1569 N N . ILE B 1 29 ? 14.273 18.672 7.621 1 98.75 29 ILE B N 1
ATOM 1570 C CA . ILE B 1 29 ? 13.719 18.203 8.891 1 98.75 29 ILE B CA 1
ATOM 1571 C C . ILE B 1 29 ? 12.625 17.172 8.633 1 98.75 29 ILE B C 1
ATOM 1573 O O . ILE B 1 29 ? 11.867 17.281 7.66 1 98.75 29 ILE B O 1
ATOM 1577 N N . VAL B 1 30 ? 12.578 16.188 9.477 1 98.75 30 VAL B N 1
ATOM 1578 C CA . VAL B 1 30 ? 11.547 15.156 9.422 1 98.75 30 VAL B CA 1
ATOM 1579 C C . VAL B 1 30 ? 10.648 15.266 10.648 1 98.75 30 VAL B C 1
ATOM 1581 O O . VAL B 1 30 ? 11.117 15.195 11.789 1 98.75 30 VAL B O 1
ATOM 1584 N N . VAL B 1 31 ? 9.375 15.516 10.367 1 98.12 31 VAL B N 1
ATOM 1585 C CA . VAL B 1 31 ? 8.375 15.539 11.43 1 98.12 31 VAL B CA 1
ATOM 1586 C C . VAL B 1 31 ? 7.77 14.148 11.594 1 98.12 31 VAL B C 1
ATOM 1588 O O . VAL B 1 31 ? 7.234 13.578 10.641 1 98.12 31 VAL B O 1
ATOM 1591 N N . VAL B 1 32 ? 7.805 13.656 12.852 1 97.06 32 VAL B N 1
ATOM 1592 C CA . VAL B 1 32 ? 7.34 12.305 13.141 1 97.06 32 VAL B CA 1
ATOM 1593 C C . VAL B 1 32 ? 6.25 12.352 14.211 1 97.06 32 VAL B C 1
ATOM 1595 O O . VAL B 1 32 ? 6.531 12.609 15.383 1 97.06 32 VAL B O 1
ATOM 1598 N N . PRO B 1 33 ? 5.051 12.07 13.727 1 92.31 33 PRO B N 1
ATOM 1599 C CA . PRO B 1 33 ? 4.02 11.914 14.758 1 92.31 33 PRO B CA 1
ATOM 1600 C C . PRO B 1 33 ? 4.305 10.75 15.703 1 92.31 33 PRO B C 1
ATOM 1602 O O . PRO B 1 33 ? 4.676 9.656 15.25 1 92.31 33 PRO B O 1
ATOM 1605 N N . VAL B 1 34 ? 4.184 11.039 16.938 1 87.19 34 VAL B N 1
ATOM 1606 C CA . VAL B 1 34 ? 4.496 9.992 17.906 1 87.19 34 VAL B CA 1
ATOM 1607 C C . VAL B 1 34 ? 3.314 9.805 18.859 1 87.19 34 VAL B C 1
ATOM 1609 O O . VAL B 1 34 ? 2.555 10.742 19.109 1 87.19 34 VAL B O 1
ATOM 1612 N N . SER B 1 35 ? 3.105 8.508 19.047 1 76.69 35 SER B N 1
ATOM 1613 C CA . SER B 1 35 ? 2.217 8.094 20.125 1 76.69 35 SER B CA 1
ATOM 1614 C C . SER B 1 35 ? 2.953 7.246 21.156 1 76.69 35 SER B C 1
ATOM 1616 O O . SER B 1 35 ? 4.184 7.156 21.125 1 76.69 35 SER B O 1
ATOM 1618 N N . SER B 1 36 ? 2.295 6.719 22.047 1 65 36 SER B N 1
ATOM 1619 C CA . SER B 1 36 ? 2.922 5.973 23.125 1 65 36 SER B CA 1
ATOM 1620 C C . SER B 1 36 ? 3.787 4.84 22.594 1 65 36 SER B C 1
ATOM 1622 O O . SER B 1 36 ? 4.824 4.512 23.172 1 65 36 SER B O 1
ATOM 1624 N N . ARG B 1 37 ? 3.48 4.289 21.516 1 73.19 37 ARG B N 1
ATOM 1625 C CA . ARG B 1 37 ? 4.195 3.121 21.016 1 73.19 37 ARG B CA 1
ATOM 1626 C C . ARG B 1 37 ? 5.234 3.52 19.969 1 73.19 37 ARG B C 1
ATOM 1628 O O . ARG B 1 37 ? 6.047 2.695 19.547 1 73.19 37 ARG B O 1
ATOM 1635 N N . ARG B 1 38 ? 5.25 4.625 19.625 1 83.44 38 ARG B N 1
ATOM 1636 C CA . ARG B 1 38 ? 6.242 5.242 18.75 1 83.44 38 ARG B CA 1
ATOM 1637 C C . ARG B 1 38 ? 6.41 4.441 17.469 1 83.44 38 ARG B C 1
ATOM 1639 O O . ARG B 1 38 ? 7.531 4.227 17 1 83.44 38 ARG B O 1
ATOM 1646 N N . LEU B 1 39 ? 5.348 3.889 16.922 1 85.75 39 LEU B N 1
ATOM 1647 C CA . LEU B 1 39 ? 5.375 3.002 15.773 1 85.75 39 LEU B CA 1
ATOM 1648 C C . LEU B 1 39 ? 5.898 3.73 14.539 1 85.75 39 LEU B C 1
ATOM 1650 O O . LEU B 1 39 ? 6.684 3.172 13.773 1 85.75 39 LEU B O 1
ATOM 1654 N N . THR B 1 40 ? 5.5 4.941 14.398 1 91.81 40 THR B N 1
ATOM 1655 C CA . THR B 1 40 ? 5.953 5.719 13.25 1 91.81 40 THR B CA 1
ATOM 1656 C C . THR B 1 40 ? 7.461 5.953 13.32 1 91.81 40 THR B C 1
ATOM 1658 O O . THR B 1 40 ? 8.172 5.75 12.336 1 91.81 40 THR B O 1
ATOM 1661 N N . LEU B 1 41 ? 7.867 6.316 14.477 1 93.38 41 LEU B N 1
ATOM 1662 C CA . LEU B 1 41 ? 9.297 6.559 14.664 1 93.38 41 LEU B CA 1
ATOM 1663 C C . LEU B 1 41 ? 10.102 5.297 14.398 1 93.38 41 LEU B C 1
ATOM 1665 O O . LEU B 1 41 ? 11.125 5.344 13.703 1 93.38 41 LEU B O 1
ATOM 1669 N N . ASN B 1 42 ? 9.656 4.211 14.898 1 91.69 42 ASN B N 1
ATOM 1670 C CA . ASN B 1 42 ? 10.359 2.947 14.727 1 91.69 42 ASN B CA 1
ATOM 1671 C C . ASN B 1 42 ? 10.453 2.553 13.258 1 91.69 42 ASN B C 1
ATOM 1673 O O . ASN B 1 42 ? 11.461 1.989 12.82 1 91.69 42 ASN B O 1
ATOM 1677 N N . ALA B 1 43 ? 9.438 2.846 12.531 1 93.31 43 ALA B N 1
ATOM 1678 C CA . ALA B 1 43 ? 9.391 2.496 11.117 1 93.31 43 ALA B CA 1
ATOM 1679 C C . ALA B 1 43 ? 10.469 3.244 10.328 1 93.31 43 ALA B C 1
ATOM 1681 O O . ALA B 1 43 ? 10.961 2.744 9.32 1 93.31 43 ALA B O 1
ATOM 1682 N N . VAL B 1 44 ? 10.891 4.398 10.82 1 96.81 44 VAL B N 1
ATOM 1683 C CA . VAL B 1 44 ? 11.789 5.203 10 1 96.81 44 VAL B CA 1
ATOM 1684 C C . VAL B 1 44 ? 13.117 5.398 10.727 1 96.81 44 VAL B C 1
ATOM 1686 O O . VAL B 1 44 ? 14.047 6.004 10.18 1 96.81 44 VAL B O 1
ATOM 1689 N N . LYS B 1 45 ? 13.273 4.91 11.852 1 96.06 45 LYS B N 1
ATOM 1690 C CA . LYS B 1 45 ? 14.438 5.125 12.703 1 96.06 45 LYS B CA 1
ATOM 1691 C C . LYS B 1 45 ? 15.734 4.812 11.961 1 96.06 45 LYS B C 1
ATOM 1693 O O . LYS B 1 45 ? 16.688 5.598 11.992 1 96.06 45 LYS B O 1
ATOM 1698 N N . PRO B 1 46 ? 15.781 3.73 11.18 1 97.12 46 PRO B N 1
ATOM 1699 C CA . PRO B 1 46 ? 17.031 3.404 10.477 1 97.12 46 PRO B CA 1
ATOM 1700 C C . PRO B 1 46 ? 17.406 4.449 9.43 1 97.12 46 PRO B C 1
ATOM 1702 O O . PRO B 1 46 ? 18.531 4.461 8.945 1 97.12 46 PRO B O 1
ATOM 1705 N N . TYR B 1 47 ? 16.5 5.305 9.109 1 97.44 47 TYR B N 1
ATOM 1706 C CA . TYR B 1 47 ? 16.719 6.207 7.984 1 97.44 47 TYR B CA 1
ATOM 1707 C C . TYR B 1 47 ? 16.891 7.641 8.461 1 97.44 47 TYR B C 1
ATOM 1709 O O . TYR B 1 47 ? 17 8.562 7.652 1 97.44 47 TYR B O 1
ATOM 1717 N N . LEU B 1 48 ? 16.953 7.836 9.75 1 97.25 48 LEU B N 1
ATOM 1718 C CA . LEU B 1 48 ? 16.938 9.188 10.297 1 97.25 48 LEU B CA 1
ATOM 1719 C C . LEU B 1 48 ? 18.328 9.625 10.734 1 97.25 48 LEU B C 1
ATOM 1721 O O . LEU B 1 48 ? 18.5 10.719 11.281 1 97.25 48 LEU B O 1
ATOM 1725 N N . GLU B 1 49 ? 19.312 8.781 10.523 1 94.94 49 GLU B N 1
ATOM 1726 C CA . GLU B 1 49 ? 20.656 9.156 10.938 1 94.94 49 GLU B CA 1
ATOM 1727 C C . GLU B 1 49 ? 21.094 10.461 10.273 1 94.94 49 GLU B C 1
ATOM 1729 O O . GLU B 1 49 ? 21 10.602 9.047 1 94.94 49 GLU B O 1
ATOM 1734 N N . GLY B 1 50 ? 21.516 11.422 11.062 1 95.62 50 GLY B N 1
ATOM 1735 C CA . GLY B 1 50 ? 22.016 12.695 10.562 1 95.62 50 GLY B CA 1
ATOM 1736 C C . GLY B 1 50 ? 20.891 13.664 10.211 1 95.62 50 GLY B C 1
ATOM 1737 O O . GLY B 1 50 ? 21.156 14.75 9.688 1 95.62 50 GLY B O 1
ATOM 1738 N N . LYS B 1 51 ? 19.719 13.242 10.477 1 96.31 51 LYS B N 1
ATOM 1739 C CA . LYS B 1 51 ? 18.578 14.094 10.148 1 96.31 51 LYS B CA 1
ATOM 1740 C C . LYS B 1 51 ? 18.094 14.867 11.375 1 96.31 51 LYS B C 1
ATOM 1742 O O . LYS B 1 51 ? 18.203 14.375 12.5 1 96.31 51 LYS B O 1
ATOM 1747 N N . GLU B 1 52 ? 17.703 16.094 11.188 1 97.94 52 GLU B N 1
ATOM 1748 C CA . GLU B 1 52 ? 16.922 16.766 12.211 1 97.94 52 GLU B CA 1
ATOM 1749 C C . GLU B 1 52 ? 15.508 16.188 12.289 1 97.94 52 GLU B C 1
ATOM 1751 O O . GLU B 1 52 ? 14.82 16.078 11.273 1 97.94 52 GLU B O 1
ATOM 1756 N N . VAL B 1 53 ? 15.172 15.812 13.492 1 97.88 53 VAL B N 1
ATOM 1757 C CA . VAL B 1 53 ? 13.883 15.156 13.688 1 97.88 53 VAL B CA 1
ATOM 1758 C C . VAL B 1 53 ? 13.055 15.938 14.703 1 97.88 53 VAL B C 1
ATOM 1760 O O . VAL B 1 53 ? 13.562 16.344 15.75 1 97.88 53 VAL B O 1
ATOM 1763 N N . LEU B 1 54 ? 11.828 16.219 14.352 1 97.25 54 LEU B N 1
ATOM 1764 C CA . LEU B 1 54 ? 10.859 16.812 15.266 1 97.25 54 LEU B CA 1
ATOM 1765 C C . LEU B 1 54 ? 9.742 15.812 15.594 1 97.25 54 LEU B C 1
ATOM 1767 O O . LEU B 1 54 ? 8.977 15.422 14.711 1 97.25 54 LEU B O 1
ATOM 1771 N N . GLU B 1 55 ? 9.688 15.391 16.781 1 94.31 55 GLU B N 1
ATOM 1772 C CA . GLU B 1 55 ? 8.594 14.523 17.219 1 94.31 55 GLU B CA 1
ATOM 1773 C C . GLU B 1 55 ? 7.32 15.328 17.469 1 94.31 55 GLU B C 1
ATOM 1775 O O . GLU B 1 55 ? 7.332 16.297 18.234 1 94.31 55 GLU B O 1
ATOM 1780 N N . PHE B 1 56 ? 6.293 14.977 16.75 1 92.56 56 PHE B N 1
ATOM 1781 C CA . PHE B 1 56 ? 5.004 15.656 16.859 1 92.56 56 PHE B CA 1
ATOM 1782 C C . PHE B 1 56 ? 4.008 14.82 17.641 1 92.56 56 PHE B C 1
ATOM 1784 O O . PHE B 1 56 ? 3.584 13.75 17.188 1 92.56 56 PHE B O 1
ATOM 1791 N N . GLN B 1 57 ? 3.627 15.2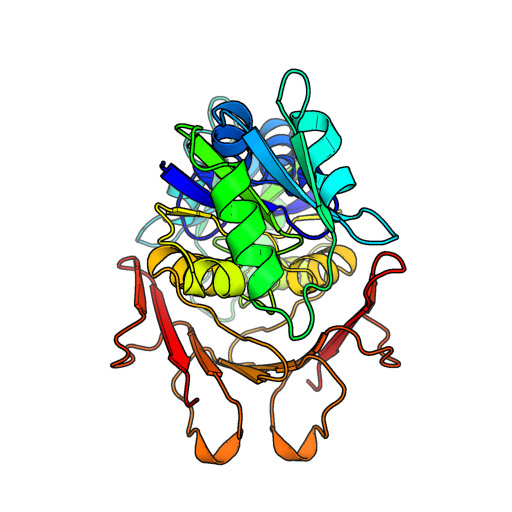58 18.797 1 84.5 57 GLN B N 1
ATOM 1792 C CA . GLN B 1 57 ? 2.768 14.469 19.672 1 84.5 57 GLN B CA 1
ATOM 1793 C C . GLN B 1 57 ? 1.327 14.461 19.172 1 84.5 57 GLN B C 1
ATOM 1795 O O . GLN B 1 57 ? 0.719 15.523 19 1 84.5 57 GLN B O 1
ATOM 1800 N N . LEU B 1 58 ? 0.836 13.148 18.969 1 73.75 58 LEU B N 1
ATOM 1801 C CA . LEU B 1 58 ? -0.57 12.922 18.656 1 73.75 58 LEU B CA 1
ATOM 1802 C C . LEU B 1 58 ? -1.326 12.414 19.875 1 73.75 58 LEU B C 1
ATOM 1804 O O . LEU B 1 58 ? -0.718 11.891 20.812 1 73.75 58 LEU B O 1
ATOM 1808 N N . PRO B 1 59 ? -2.738 12.242 19.953 1 60.31 59 PRO B N 1
ATOM 1809 C CA . PRO B 1 59 ? -3.656 12.805 18.953 1 60.31 59 PRO B CA 1
ATOM 1810 C C . PRO B 1 59 ? -3.764 14.328 19.062 1 60.31 59 PRO B C 1
ATOM 1812 O O . PRO B 1 59 ? -3.658 14.891 20.156 1 60.31 59 PRO B O 1
ATOM 1815 N N . VAL B 1 60 ? -3.531 15.156 18 1 57.97 60 VAL B N 1
ATOM 1816 C CA . VAL B 1 60 ? -4.027 16.531 18.016 1 57.97 60 VAL B CA 1
ATOM 1817 C C . VAL B 1 60 ? -5.555 16.531 17.984 1 57.97 60 VAL B C 1
ATOM 1819 O O . VAL B 1 60 ? -6.168 16.078 17.016 1 57.97 60 VAL B O 1
ATOM 1822 N N . ARG B 1 61 ? -6.246 15.703 18.891 1 52.62 61 ARG B N 1
ATOM 1823 C CA . ARG B 1 61 ? -7.703 15.641 18.844 1 52.62 61 ARG B CA 1
ATOM 1824 C C . ARG B 1 61 ? -8.289 16.891 18.219 1 52.62 61 ARG B C 1
ATOM 1826 O O . ARG B 1 61 ? -8.734 16.875 17.062 1 52.62 61 ARG B O 1
ATOM 1833 N N . ARG B 1 62 ? -9.078 17.719 18.844 1 53.78 62 ARG B N 1
ATOM 1834 C CA . ARG B 1 62 ? -9.984 18.812 18.5 1 53.78 62 ARG B CA 1
ATOM 1835 C C . ARG B 1 62 ? -9.219 20.109 18.312 1 53.78 62 ARG B C 1
ATOM 1837 O O . ARG B 1 62 ? -9.766 21.094 17.797 1 53.78 62 ARG B O 1
ATOM 1844 N N . ASP B 1 63 ? -7.852 19.969 18.547 1 63.16 63 ASP B N 1
ATOM 1845 C CA . ASP B 1 63 ? -7.34 21.328 18.625 1 63.16 63 ASP B CA 1
ATOM 1846 C C . ASP B 1 63 ? -6.438 21.656 17.438 1 63.16 63 ASP B C 1
ATOM 1848 O O . ASP B 1 63 ? -5.297 21.188 17.375 1 63.16 63 ASP B O 1
ATOM 1852 N N . ARG B 1 64 ? -6.914 22.234 16.375 1 74.94 64 ARG B N 1
ATOM 1853 C CA . ARG B 1 64 ? -6.301 22.766 15.156 1 74.94 64 ARG B CA 1
ATOM 1854 C C . ARG B 1 64 ? -5.09 23.625 15.492 1 74.94 64 ARG B C 1
ATOM 1856 O O . ARG B 1 64 ? -4.16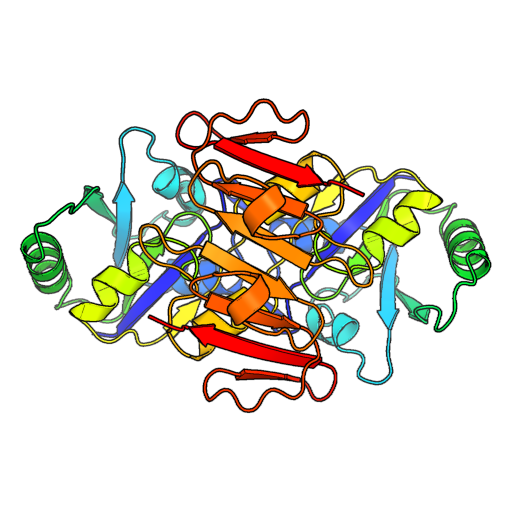 23.734 14.688 1 74.94 64 ARG B O 1
ATOM 1863 N N . SER B 1 65 ? -5.023 23.969 16.719 1 85.38 65 SER B N 1
ATOM 1864 C CA . SER B 1 65 ? -3.975 24.906 17.109 1 85.38 65 SER B CA 1
ATOM 1865 C C . SER B 1 65 ? -2.605 24.234 17.125 1 85.38 65 SER B C 1
ATOM 1867 O O . SER B 1 65 ? -1.593 24.875 16.828 1 85.38 65 SER B O 1
ATOM 1869 N N . GLU B 1 66 ? -2.602 22.938 17.297 1 89.44 66 GLU B N 1
ATOM 1870 C CA . GLU B 1 66 ? -1.326 22.219 17.359 1 89.44 66 GLU B CA 1
ATOM 1871 C C . GLU B 1 66 ? -0.681 22.141 15.977 1 89.44 66 GLU B C 1
ATOM 1873 O O . GLU B 1 66 ? 0.542 22.234 15.852 1 89.44 66 GLU B O 1
ATOM 1878 N N . TYR B 1 67 ? -1.484 22.016 14.969 1 92.44 67 TYR B N 1
ATOM 1879 C CA . TYR B 1 67 ? -0.957 21.969 13.609 1 92.44 67 TYR B CA 1
ATOM 1880 C C . TYR B 1 67 ? -0.374 23.328 13.211 1 92.44 67 TYR B C 1
ATOM 1882 O O . TYR B 1 67 ? 0.655 23.391 12.539 1 92.44 67 TYR B O 1
ATOM 1890 N N . LEU B 1 68 ? -1.022 24.391 13.648 1 93.06 68 LEU B N 1
ATOM 1891 C CA . LEU B 1 68 ? -0.529 25.734 13.344 1 93.06 68 LEU B CA 1
ATOM 1892 C C . LEU B 1 68 ? 0.806 26 14.039 1 93.06 68 LEU B C 1
ATOM 1894 O O . LEU B 1 68 ? 1.714 26.578 13.445 1 93.06 68 LEU B O 1
ATOM 1898 N N . LYS B 1 69 ? 0.871 25.562 15.234 1 93.75 69 LYS B N 1
ATOM 1899 C CA . LYS B 1 69 ? 2.127 25.688 15.969 1 93.75 69 LYS B CA 1
ATOM 1900 C C . LYS B 1 69 ? 3.242 24.906 15.289 1 93.75 69 LYS B C 1
ATOM 1902 O O . LYS B 1 69 ? 4.367 25.391 15.164 1 93.75 69 LYS B O 1
ATOM 1907 N N . LEU B 1 70 ? 2.904 23.703 14.883 1 95.31 70 LEU B N 1
ATOM 1908 C CA . LEU B 1 70 ? 3.869 22.875 14.164 1 95.31 70 LEU B CA 1
ATOM 1909 C C . LEU B 1 70 ? 4.375 23.594 12.914 1 95.31 70 LEU B C 1
ATOM 1911 O O . LEU B 1 70 ? 5.586 23.656 12.688 1 95.31 70 LEU B O 1
ATOM 1915 N N . LEU B 1 71 ? 3.473 24.141 12.18 1 96.31 71 LEU B N 1
ATOM 1916 C CA . LEU B 1 71 ? 3.814 24.797 10.922 1 96.31 71 LEU B CA 1
ATOM 1917 C C . LEU B 1 71 ? 4.695 26.016 11.164 1 96.31 71 LEU B C 1
ATOM 1919 O O . LEU B 1 71 ? 5.602 26.297 10.375 1 96.31 71 LEU B O 1
ATOM 1923 N N . GLU B 1 72 ? 4.387 26.703 12.242 1 96.06 72 GLU B N 1
ATOM 1924 C CA . GLU B 1 72 ? 5.23 27.828 12.617 1 96.06 72 GLU B CA 1
ATOM 1925 C C . GLU B 1 72 ? 6.645 27.375 12.961 1 96.06 72 GLU B C 1
ATOM 1927 O O . GLU B 1 72 ? 7.621 28.016 12.586 1 96.06 72 GLU B O 1
ATOM 1932 N N . GLU B 1 73 ? 6.758 26.281 13.609 1 96.44 73 GLU B N 1
ATOM 1933 C CA . GLU B 1 73 ? 8.039 25.75 14.062 1 96.44 73 GLU B CA 1
ATOM 1934 C C . GLU B 1 73 ? 8.914 25.328 12.883 1 96.44 73 GLU B C 1
ATOM 1936 O O . GLU B 1 73 ? 10.141 25.438 12.938 1 96.44 73 GLU B O 1
ATOM 1941 N N . VAL B 1 74 ? 8.305 24.891 11.789 1 97.69 74 VAL B N 1
ATOM 1942 C CA . VAL B 1 74 ? 9.109 24.297 10.734 1 97.69 74 VAL B CA 1
ATOM 1943 C C . VAL B 1 74 ? 9.133 25.219 9.516 1 97.69 74 VAL B C 1
ATOM 1945 O O . VAL B 1 74 ? 9.703 24.875 8.477 1 97.69 74 VAL B O 1
ATOM 1948 N N . LYS B 1 75 ? 8.617 26.375 9.602 1 97.25 75 LYS B N 1
ATOM 1949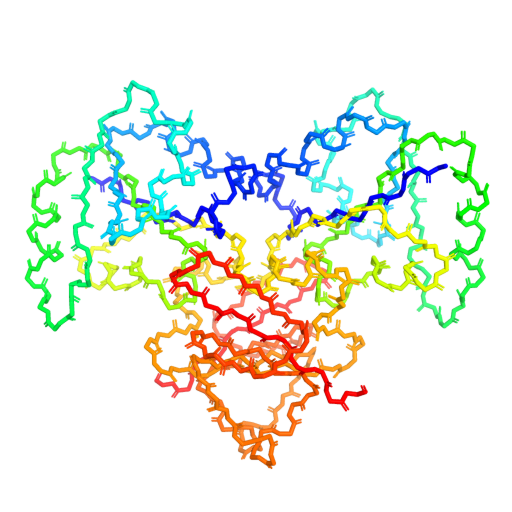 C CA . LYS B 1 75 ? 8.398 27.266 8.469 1 97.25 75 LYS B CA 1
ATOM 1950 C C . LYS B 1 75 ? 9.719 27.75 7.875 1 97.25 75 LYS B C 1
ATOM 1952 O O . LYS B 1 75 ? 9.773 28.156 6.715 1 97.25 75 LYS B O 1
ATOM 1957 N N . SER B 1 76 ? 10.727 27.734 8.617 1 97.88 76 SER B N 1
ATOM 1958 C CA . SER B 1 76 ? 12 28.266 8.156 1 97.88 76 SER B CA 1
ATOM 1959 C C . SER B 1 76 ? 12.781 27.234 7.348 1 97.88 76 SER B C 1
ATOM 1961 O O . SER B 1 76 ? 13.766 27.562 6.684 1 97.88 76 SER B O 1
ATOM 1963 N N . TYR B 1 77 ? 12.391 25.984 7.363 1 98.5 77 TYR B N 1
ATOM 1964 C CA . TYR B 1 77 ? 13.055 24.922 6.609 1 98.5 77 TYR B CA 1
ATOM 1965 C C . TYR B 1 77 ? 12.594 24.906 5.16 1 98.5 77 TYR B C 1
ATOM 1967 O O . TYR B 1 77 ? 11.453 25.281 4.863 1 98.5 77 TYR B O 1
ATOM 1975 N N . ASN B 1 78 ? 13.477 24.531 4.328 1 98.25 78 ASN B N 1
ATOM 1976 C CA . ASN B 1 78 ? 13.125 24.484 2.916 1 98.25 78 ASN B CA 1
ATOM 1977 C C . ASN B 1 78 ? 12.305 23.234 2.59 1 98.25 78 ASN B C 1
ATOM 1979 O O . ASN B 1 78 ? 11.25 23.328 1.961 1 98.25 78 ASN B O 1
ATOM 1983 N N . ASN B 1 79 ? 12.805 22.062 2.998 1 98.69 79 ASN B N 1
ATOM 1984 C CA . ASN B 1 79 ? 12.141 20.781 2.75 1 98.69 79 ASN B CA 1
ATOM 1985 C C . ASN B 1 79 ? 11.75 20.094 4.055 1 98.69 79 ASN B C 1
ATOM 1987 O O . ASN B 1 79 ? 12.609 19.594 4.781 1 98.69 79 ASN B O 1
ATOM 1991 N N . VAL B 1 80 ? 10.445 20.078 4.301 1 98.81 80 VAL B N 1
ATOM 1992 C CA . VAL B 1 80 ? 9.891 19.453 5.492 1 98.81 80 VAL B CA 1
ATOM 1993 C C . VAL B 1 80 ? 9.148 18.172 5.105 1 98.81 80 VAL B C 1
ATOM 1995 O O . VAL B 1 80 ? 8.242 18.203 4.266 1 98.81 80 VAL B O 1
ATOM 1998 N N . VAL B 1 81 ? 9.547 17.094 5.711 1 98.81 81 VAL B N 1
ATOM 1999 C CA . VAL B 1 81 ? 8.859 15.828 5.48 1 98.81 81 VAL B CA 1
ATOM 2000 C C . VAL B 1 81 ? 8.055 15.438 6.719 1 98.81 81 VAL B C 1
ATOM 2002 O O . VAL B 1 81 ? 8.617 15.305 7.809 1 98.81 81 VAL B O 1
ATOM 2005 N N . TYR B 1 82 ? 6.781 15.375 6.562 1 98.56 82 TYR B N 1
ATOM 2006 C CA . TYR B 1 82 ? 5.875 14.836 7.562 1 98.56 82 TYR B CA 1
ATOM 2007 C C . TYR B 1 82 ? 5.531 13.383 7.262 1 98.56 82 TYR B C 1
ATOM 2009 O O . TYR B 1 82 ? 4.836 13.086 6.285 1 98.56 82 TYR B O 1
ATOM 2017 N N . VAL B 1 83 ? 5.98 12.445 8.188 1 98.19 83 VAL B N 1
ATOM 2018 C CA . VAL B 1 83 ? 5.734 11.031 7.918 1 98.19 83 VAL B CA 1
ATOM 2019 C C . VAL B 1 83 ? 4.488 10.57 8.672 1 98.19 83 VAL B C 1
ATOM 2021 O O . VAL B 1 83 ? 4.113 11.172 9.688 1 98.19 83 VAL B O 1
ATOM 2024 N N . THR B 1 84 ? 3.83 9.562 8.141 1 96.19 84 THR B N 1
ATOM 2025 C CA . THR B 1 84 ? 2.695 8.953 8.836 1 96.19 84 THR B CA 1
ATOM 2026 C C . THR B 1 84 ? 2.764 7.43 8.758 1 96.19 84 THR B C 1
ATOM 2028 O O . THR B 1 84 ? 3.223 6.879 7.754 1 96.19 84 THR B O 1
ATOM 2031 N N . LEU B 1 85 ? 2.279 6.785 9.836 1 94.62 85 LEU B N 1
ATOM 2032 C CA . LEU B 1 85 ? 2.133 5.332 9.828 1 94.62 85 LEU B CA 1
ATOM 2033 C C . LEU B 1 85 ? 1.13 4.895 8.766 1 94.62 85 LEU B C 1
ATOM 2035 O O . LEU B 1 85 ? 0.071 5.508 8.609 1 94.62 85 LEU B O 1
ATOM 2039 N N . GLY B 1 86 ? 1.506 3.857 8.031 1 95.5 86 GLY B N 1
ATOM 2040 C CA . GLY B 1 86 ? 0.63 3.352 6.988 1 95.5 86 GLY B CA 1
ATOM 2041 C C . GLY B 1 86 ? 0.615 4.227 5.75 1 95.5 86 GLY B C 1
ATOM 2042 O O . GLY B 1 86 ? 1.669 4.559 5.203 1 95.5 86 GLY B O 1
ATOM 2043 N N . ASP B 1 87 ? -0.557 4.492 5.297 1 97.88 87 ASP B N 1
ATOM 2044 C CA . ASP B 1 87 ? -0.798 5.266 4.082 1 97.88 87 ASP B CA 1
ATOM 2045 C C . ASP B 1 87 ? -1.552 6.559 4.395 1 97.88 87 ASP B C 1
ATOM 2047 O O . ASP B 1 87 ? -2.525 6.547 5.152 1 97.88 87 ASP B O 1
ATOM 2051 N N . PRO B 1 88 ? -1.119 7.719 3.758 1 98.25 88 PRO B N 1
ATOM 2052 C CA . PRO B 1 88 ? -1.806 8.992 3.998 1 98.25 88 PRO B CA 1
ATOM 2053 C C . PRO B 1 88 ? -3.287 8.938 3.635 1 98.25 88 PRO B C 1
ATOM 2055 O O . PRO B 1 88 ? -4.098 9.656 4.223 1 98.25 88 PRO B O 1
ATOM 2058 N N . GLY B 1 89 ? -3.686 8.125 2.717 1 97.81 89 GLY B N 1
ATOM 2059 C CA . GLY B 1 89 ? -5.047 8.109 2.205 1 97.81 89 GLY B CA 1
ATOM 2060 C C . GLY B 1 89 ? -6.047 7.531 3.188 1 97.81 89 GLY B C 1
ATOM 2061 O O . GLY B 1 89 ? -7.258 7.691 3.016 1 97.81 89 GLY B O 1
ATOM 2062 N N . PHE B 1 90 ? -5.57 6.855 4.191 1 96.75 90 PHE B N 1
ATOM 2063 C CA . PHE B 1 90 ? -6.48 6.164 5.098 1 96.75 90 PHE B CA 1
ATOM 2064 C C . PHE B 1 90 ? -6.281 6.645 6.531 1 96.75 90 PHE B C 1
ATOM 2066 O O . PHE B 1 90 ? -5.336 6.227 7.207 1 96.75 90 PHE B O 1
ATOM 2073 N N . TYR B 1 91 ? -7.18 7.449 7.066 1 93.25 91 TYR B N 1
ATOM 2074 C CA . TYR B 1 91 ? -7.27 7.855 8.461 1 93.25 91 TYR B CA 1
ATOM 2075 C C . TYR B 1 91 ? -5.969 8.5 8.93 1 93.25 91 TYR B C 1
ATOM 2077 O O . TYR B 1 91 ? -5.523 8.266 10.055 1 93.25 91 TYR B O 1
ATOM 2085 N N . SER B 1 92 ? -5.328 9.227 8.141 1 92.38 92 SER B N 1
ATOM 2086 C CA . SER B 1 92 ? -3.99 9.75 8.414 1 92.38 92 SER B CA 1
ATOM 2087 C C . SER B 1 92 ? -4.043 11.211 8.828 1 92.38 92 SER B C 1
ATOM 2089 O O . SER B 1 92 ? -4.914 11.961 8.375 1 92.38 92 SER B O 1
ATOM 2091 N N . SER B 1 93 ? -3.096 11.602 9.57 1 92.5 93 SER B N 1
ATOM 2092 C CA . SER B 1 93 ? -2.967 12.984 10.016 1 92.5 93 SER B CA 1
ATOM 2093 C C . SER B 1 93 ? -2.393 13.867 8.906 1 92.5 93 SER B C 1
ATOM 2095 O O . SER B 1 93 ? -2.447 15.094 8.992 1 92.5 93 SER B O 1
ATOM 2097 N N . VAL B 1 94 ? -1.89 13.305 7.84 1 95.88 94 VAL B N 1
ATOM 2098 C CA . VAL B 1 94 ? -1.323 14.062 6.727 1 95.88 94 VAL B CA 1
ATOM 2099 C C . VAL B 1 94 ? -2.389 14.977 6.133 1 95.88 94 VAL B C 1
ATOM 2101 O O . VAL B 1 94 ? -2.139 16.172 5.906 1 95.88 94 VAL B O 1
ATOM 2104 N N . TYR B 1 95 ? -3.533 14.406 5.973 1 93.75 95 TYR B N 1
ATOM 2105 C CA . TYR B 1 95 ? -4.555 15.203 5.309 1 93.75 95 TYR B CA 1
ATOM 2106 C C . TYR B 1 95 ? -5.266 16.125 6.301 1 93.75 95 TYR B C 1
ATOM 2108 O O . TYR B 1 95 ? -5.953 17.062 5.902 1 93.75 95 TYR B O 1
ATOM 2116 N N . ARG B 1 96 ? -5.102 15.898 7.566 1 91.12 96 ARG B N 1
ATOM 2117 C CA . ARG B 1 96 ? -5.492 16.906 8.547 1 91.12 96 ARG B CA 1
ATOM 2118 C C . ARG B 1 96 ? -4.547 18.109 8.516 1 91.12 96 ARG B C 1
ATOM 2120 O O . ARG B 1 96 ? -4.988 19.25 8.555 1 91.12 96 ARG B O 1
ATOM 2127 N N . LEU B 1 97 ? -3.34 17.766 8.445 1 93.81 97 LEU B N 1
ATOM 2128 C CA . LEU B 1 97 ? -2.32 18.812 8.32 1 93.81 97 LEU B CA 1
ATOM 2129 C C . LEU B 1 97 ? -2.541 19.641 7.059 1 93.81 97 LEU B C 1
ATOM 2131 O O . LEU B 1 97 ? -2.355 20.859 7.07 1 93.81 97 LEU B O 1
ATOM 2135 N N . ALA B 1 98 ? -2.994 19 6.039 1 94.44 98 ALA B N 1
ATOM 2136 C CA . ALA B 1 98 ? -3.176 19.625 4.734 1 94.44 98 ALA B CA 1
ATOM 2137 C C . ALA B 1 98 ? -4.285 20.672 4.777 1 94.44 98 ALA B C 1
ATOM 2139 O O . ALA B 1 98 ? -4.414 21.484 3.863 1 94.44 98 ALA B O 1
ATOM 2140 N N . GLU B 1 99 ? -5.07 20.641 5.809 1 91.56 99 GLU B N 1
ATOM 2141 C CA . GLU B 1 99 ? -6.09 21.672 5.996 1 91.56 99 GLU B CA 1
ATOM 2142 C C . GLU B 1 99 ? -5.457 23.016 6.332 1 91.56 99 GLU B C 1
ATOM 2144 O O . GLU B 1 99 ? -6.098 24.062 6.18 1 91.56 99 GLU B O 1
ATOM 2149 N N . PHE B 1 100 ? -4.215 22.984 6.746 1 93 100 PHE B N 1
ATOM 2150 C CA . PHE B 1 100 ? -3.59 24.203 7.254 1 93 100 PHE B CA 1
ATOM 2151 C C . PHE B 1 100 ? -2.402 24.594 6.387 1 93 100 PHE B C 1
ATOM 2153 O O . PHE B 1 100 ? -1.882 25.719 6.512 1 93 100 PHE B O 1
ATOM 2160 N N . ALA B 1 101 ? -1.938 23.703 5.59 1 95.44 101 ALA B N 1
ATOM 2161 C CA . ALA B 1 101 ? -0.797 23.969 4.715 1 95.44 101 ALA B CA 1
ATOM 2162 C C . ALA B 1 101 ? -0.883 23.125 3.439 1 95.44 101 ALA B C 1
ATOM 2164 O O . ALA B 1 101 ? -1.3 21.969 3.475 1 95.44 101 ALA B O 1
ATOM 2165 N N . GLU B 1 102 ? -0.419 23.719 2.359 1 96.88 102 GLU B N 1
ATOM 2166 C CA . GLU B 1 102 ? -0.408 22.984 1.09 1 96.88 102 GLU B CA 1
ATOM 2167 C C . GLU B 1 102 ? 0.715 21.953 1.052 1 96.88 102 GLU B C 1
ATOM 2169 O O . GLU B 1 102 ? 1.865 22.281 1.364 1 96.88 102 GLU B O 1
ATOM 2174 N N . LEU B 1 103 ? 0.344 20.812 0.667 1 98.44 103 LEU B N 1
ATOM 2175 C CA . LEU B 1 103 ? 1.353 19.781 0.462 1 98.44 103 LEU B CA 1
ATOM 2176 C C . LEU B 1 103 ? 1.947 19.859 -0.939 1 98.44 103 LEU B C 1
ATOM 2178 O O . LEU B 1 103 ? 1.214 19.891 -1.93 1 98.44 103 LEU B O 1
ATOM 2182 N N . LYS B 1 104 ? 3.23 19.922 -0.958 1 98.62 104 LYS B N 1
ATOM 2183 C CA . LYS B 1 104 ? 3.906 19.906 -2.252 1 98.62 104 LYS B CA 1
ATOM 2184 C C . LYS B 1 104 ? 3.75 18.562 -2.941 1 98.62 104 LYS B C 1
ATOM 2186 O O . LYS B 1 104 ? 3.496 18.5 -4.145 1 98.62 104 LYS B O 1
ATOM 2191 N N . GLU B 1 105 ? 3.885 17.484 -2.227 1 98.69 105 GLU B N 1
ATOM 2192 C CA . GLU B 1 105 ? 3.775 16.109 -2.709 1 98.69 105 GLU B CA 1
ATOM 2193 C C . GLU B 1 105 ? 3.34 15.172 -1.592 1 98.69 105 GLU B C 1
ATOM 2195 O O . GLU B 1 105 ? 3.633 15.414 -0.418 1 98.69 105 GLU B O 1
ATOM 2200 N N . VAL B 1 106 ? 2.559 14.234 -1.989 1 98.88 106 VAL B N 1
ATOM 2201 C CA . VAL B 1 106 ? 2.184 13.148 -1.084 1 98.88 106 VAL B CA 1
ATOM 2202 C C . VAL B 1 106 ? 2.684 11.82 -1.636 1 98.88 106 VAL B C 1
ATOM 2204 O O . VAL B 1 106 ? 2.521 11.531 -2.824 1 98.88 106 VAL B O 1
ATOM 2207 N N . VAL B 1 107 ? 3.32 11.031 -0.81 1 98.94 107 VAL B N 1
ATOM 2208 C CA . VAL B 1 107 ? 3.818 9.711 -1.177 1 98.94 107 VAL B CA 1
ATOM 2209 C C . VAL B 1 107 ? 3.006 8.633 -0.462 1 98.94 107 VAL B C 1
ATOM 2211 O O . VAL B 1 107 ? 2.861 8.664 0.763 1 98.94 107 VAL B O 1
ATOM 2214 N N . PRO B 1 108 ? 2.463 7.66 -1.194 1 98.88 108 PRO B N 1
ATOM 2215 C CA . PRO B 1 108 ? 1.684 6.598 -0.553 1 98.88 108 PRO B CA 1
ATOM 2216 C C . PRO B 1 108 ? 2.553 5.629 0.249 1 98.88 108 PRO B C 1
ATOM 2218 O O . PRO B 1 108 ? 3.777 5.629 0.105 1 98.88 108 PRO B O 1
ATOM 2221 N N . GLY B 1 109 ? 1.937 4.906 1.136 1 98.81 109 GLY B N 1
ATOM 2222 C CA . GLY B 1 109 ? 2.576 3.854 1.91 1 98.81 109 GLY B CA 1
ATOM 2223 C C . GLY B 1 109 ? 1.784 2.559 1.926 1 98.81 109 GLY B C 1
ATOM 2224 O O . GLY B 1 109 ? 0.627 2.527 1.502 1 98.81 109 GLY B O 1
ATOM 2225 N N . ILE B 1 110 ? 2.379 1.517 2.43 1 98.69 110 ILE B N 1
ATOM 2226 C CA . ILE B 1 110 ? 1.714 0.225 2.57 1 98.69 110 ILE B CA 1
ATOM 2227 C C . ILE B 1 110 ? 0.644 0.311 3.656 1 98.69 110 ILE B C 1
ATOM 2229 O O . ILE B 1 110 ? 0.935 0.686 4.797 1 98.69 110 ILE B O 1
ATOM 2233 N N . THR B 1 111 ? -0.546 -0.051 3.293 1 97.44 111 THR B N 1
ATOM 2234 C CA . THR B 1 111 ? -1.626 -0.045 4.273 1 97.44 111 THR B CA 1
ATOM 2235 C C . THR B 1 111 ? -1.492 -1.225 5.23 1 97.44 111 THR B C 1
ATOM 2237 O O . THR B 1 111 ? -0.894 -2.246 4.887 1 97.44 111 THR B O 1
ATOM 2240 N N . SER B 1 112 ? -2.086 -1.05 6.422 1 95.25 112 SER B N 1
ATOM 2241 C CA . SER B 1 112 ? -2.025 -2.125 7.406 1 95.25 112 SER B CA 1
ATOM 2242 C C . SER B 1 112 ? -2.781 -3.359 6.926 1 95.25 112 SER B C 1
ATOM 2244 O O . SER B 1 112 ? -2.391 -4.488 7.227 1 95.25 112 SER B O 1
ATOM 2246 N N . PHE B 1 113 ? -3.859 -3.193 6.137 1 96.62 113 PHE B N 1
ATOM 2247 C CA . PHE B 1 113 ? -4.617 -4.359 5.703 1 96.62 113 PHE B CA 1
ATOM 2248 C C . PHE B 1 113 ? -3.895 -5.086 4.574 1 96.62 113 PHE B C 1
ATOM 2250 O O . PHE B 1 113 ? -3.992 -6.309 4.449 1 96.62 113 PHE B O 1
ATOM 2257 N N . SER B 1 114 ? -3.148 -4.348 3.725 1 98.19 114 SER B N 1
ATOM 2258 C CA . SER B 1 114 ? -2.277 -5.027 2.771 1 98.19 114 SER B CA 1
ATOM 2259 C C . SER B 1 114 ? -1.221 -5.863 3.484 1 98.19 114 SER B C 1
ATOM 2261 O O . SER B 1 114 ? -0.944 -6.996 3.086 1 98.19 114 SER B O 1
ATOM 2263 N N . TRP B 1 115 ? -0.68 -5.277 4.543 1 97.44 115 TRP B N 1
ATOM 2264 C CA . TRP B 1 115 ? 0.304 -5.984 5.355 1 97.44 115 TRP B CA 1
ATOM 2265 C C . TRP B 1 115 ? -0.303 -7.234 5.977 1 97.44 115 TRP B C 1
ATOM 2267 O O . TRP B 1 115 ? 0.292 -8.312 5.922 1 97.44 115 TRP B O 1
ATOM 2277 N N . CYS B 1 116 ? -1.457 -7.145 6.504 1 96.44 116 CYS B N 1
ATOM 2278 C CA . CYS B 1 116 ? -2.141 -8.258 7.152 1 96.44 116 CYS B CA 1
ATOM 2279 C C . CYS B 1 116 ? -2.412 -9.383 6.16 1 96.44 116 CYS B C 1
ATOM 2281 O O . CYS B 1 116 ? -2.182 -10.555 6.465 1 96.44 116 CYS B O 1
ATOM 2283 N N . SER B 1 117 ? -2.881 -9 5.02 1 97.62 117 SER B N 1
ATOM 2284 C CA . SER B 1 117 ? -3.105 -9.977 3.957 1 97.62 117 SER B CA 1
ATOM 2285 C C . SER B 1 117 ? -1.827 -10.742 3.627 1 97.62 117 SER B C 1
ATOM 2287 O O . SER B 1 117 ? -1.842 -11.969 3.52 1 97.62 117 SER B O 1
ATOM 2289 N N . SER B 1 118 ? -0.738 -10.047 3.475 1 98.19 118 SER B N 1
ATOM 2290 C CA . SER B 1 118 ? 0.536 -10.656 3.107 1 98.19 118 SER B CA 1
ATOM 2291 C C . SER B 1 118 ? 1.047 -11.578 4.207 1 98.19 118 SER B C 1
ATOM 2293 O O . SER B 1 118 ? 1.537 -12.672 3.932 1 98.19 118 SER B O 1
ATOM 2295 N N . LEU B 1 119 ? 0.907 -11.156 5.461 1 96.81 119 LEU B N 1
ATOM 2296 C CA . LEU B 1 119 ? 1.364 -11.953 6.594 1 96.81 119 LEU B CA 1
ATOM 2297 C C . LEU B 1 119 ? 0.648 -13.305 6.633 1 96.81 119 LEU B C 1
ATOM 2299 O O . LEU B 1 119 ? 1.257 -14.328 6.953 1 96.81 119 LEU B O 1
ATOM 2303 N N . HIS B 1 120 ? -0.579 -13.305 6.266 1 96.56 120 HIS B N 1
ATOM 2304 C CA . HIS B 1 120 ? -1.393 -14.516 6.355 1 96.56 120 HIS B CA 1
ATOM 2305 C C . HIS B 1 120 ? -1.45 -15.242 5.016 1 96.56 120 HIS B C 1
ATOM 2307 O O . HIS B 1 120 ? -2.053 -16.312 4.91 1 96.56 120 HIS B O 1
ATOM 2313 N N . LYS B 1 121 ? -0.828 -14.68 4.027 1 97.38 121 LYS B N 1
ATOM 2314 C CA . LYS B 1 121 ? -0.838 -15.234 2.678 1 97.38 121 LYS B CA 1
ATOM 2315 C C . LYS B 1 121 ? -2.262 -15.539 2.219 1 97.38 121 LYS B C 1
ATOM 2317 O O . LYS B 1 121 ? -2.539 -16.641 1.725 1 97.38 121 LYS B O 1
ATOM 2322 N N . THR B 1 122 ? -3.156 -14.523 2.438 1 95.88 122 THR B N 1
ATOM 2323 C CA . THR B 1 122 ? -4.559 -14.625 2.049 1 95.88 122 THR B CA 1
ATOM 2324 C C . THR B 1 122 ? -4.988 -13.398 1.256 1 95.88 122 THR B C 1
ATOM 2326 O O . THR B 1 122 ? -4.594 -12.273 1.578 1 95.88 122 THR B O 1
ATOM 2329 N N . PRO B 1 123 ? -5.812 -13.617 0.213 1 97.31 123 PRO B N 1
ATOM 2330 C CA . PRO B 1 123 ? -6.281 -12.461 -0.547 1 97.31 123 PRO B CA 1
ATOM 2331 C C . PRO B 1 123 ? -7.301 -11.625 0.223 1 97.31 123 PRO B C 1
ATOM 2333 O O . PRO B 1 123 ? -8.016 -12.148 1.079 1 97.31 123 PRO B O 1
ATOM 2336 N N . ILE B 1 124 ? -7.359 -10.344 -0.027 1 97.5 124 ILE B N 1
ATOM 2337 C CA . ILE B 1 124 ? -8.453 -9.484 0.425 1 97.5 124 ILE B CA 1
ATOM 2338 C C . ILE B 1 124 ? -9.609 -9.562 -0.562 1 97.5 124 ILE B C 1
ATOM 2340 O O . ILE B 1 124 ? -10.773 -9.656 -0.159 1 97.5 124 ILE B O 1
ATOM 2344 N N . SER B 1 125 ? -9.273 -9.57 -1.818 1 96.62 125 SER B N 1
ATOM 2345 C CA . SER B 1 125 ? -10.305 -9.656 -2.854 1 96.62 125 SER B CA 1
ATOM 2346 C C . SER B 1 125 ? -9.797 -10.43 -4.07 1 96.62 125 SER B C 1
ATOM 2348 O O . SER B 1 125 ? -8.617 -10.352 -4.414 1 96.62 125 SER B O 1
ATOM 2350 N N . LEU B 1 126 ? -10.656 -11.18 -4.656 1 93.81 126 LEU B N 1
ATOM 2351 C CA . LEU B 1 126 ? -10.445 -11.891 -5.91 1 93.81 126 LEU B CA 1
ATOM 2352 C C . LEU B 1 126 ? -11.594 -11.641 -6.879 1 93.81 126 LEU B C 1
ATOM 2354 O O . LEU B 1 126 ? -12.734 -11.406 -6.453 1 93.81 126 LEU B O 1
ATOM 2358 N N . GLY B 1 127 ? -11.203 -11.609 -8.109 1 90.38 127 GLY B N 1
ATOM 2359 C CA . GLY B 1 127 ? -12.227 -11.539 -9.141 1 90.38 127 GLY B CA 1
ATOM 2360 C C . GLY B 1 127 ? -13.148 -10.352 -8.984 1 90.38 127 GLY B C 1
ATOM 2361 O O . GLY B 1 127 ? -12.695 -9.203 -8.992 1 90.38 127 GLY B O 1
ATOM 2362 N N . LYS B 1 128 ? -14.445 -10.609 -8.672 1 92.06 128 LYS B N 1
ATOM 2363 C CA . LYS B 1 128 ? -15.461 -9.562 -8.633 1 92.06 128 LYS B CA 1
ATOM 2364 C C . LYS B 1 128 ? -15.805 -9.188 -7.191 1 92.06 128 LYS B C 1
ATOM 2366 O O . LYS B 1 128 ? -16.797 -8.484 -6.949 1 92.06 128 LYS B O 1
ATOM 2371 N N . GLU B 1 129 ? -15.031 -9.625 -6.273 1 94.69 129 GLU B N 1
ATOM 2372 C CA . GLU B 1 129 ? -15.336 -9.422 -4.859 1 94.69 129 GLU B CA 1
ATOM 2373 C C . GLU B 1 129 ? -15.195 -7.949 -4.477 1 94.69 129 GLU B C 1
ATOM 2375 O O . GLU B 1 129 ? -14.281 -7.262 -4.941 1 94.69 129 GLU B O 1
ATOM 2380 N N . ARG B 1 130 ? -16.125 -7.512 -3.674 1 95.31 130 ARG B N 1
ATOM 2381 C CA . ARG B 1 130 ? -16.109 -6.152 -3.141 1 95.31 130 ARG B CA 1
ATOM 2382 C C . ARG B 1 130 ? -15.625 -6.137 -1.693 1 95.31 130 ARG B C 1
ATOM 2384 O O . ARG B 1 130 ? -15.922 -7.059 -0.928 1 95.31 130 ARG B O 1
ATOM 2391 N N . VAL B 1 131 ? -14.961 -5.051 -1.346 1 96.75 131 VAL B N 1
ATOM 2392 C CA . VAL B 1 131 ? -14.352 -4.969 -0.024 1 96.75 131 VAL B CA 1
ATOM 2393 C C . VAL B 1 131 ? -14.875 -3.736 0.711 1 96.75 131 VAL B C 1
ATOM 2395 O O . VAL B 1 131 ? -14.883 -2.635 0.158 1 96.75 131 VAL B O 1
ATOM 2398 N N . LEU B 1 132 ? -15.336 -3.916 1.935 1 96.12 132 LEU B N 1
ATOM 2399 C CA . LEU B 1 132 ? -15.656 -2.793 2.809 1 96.12 132 LEU B CA 1
ATOM 2400 C C . LEU B 1 132 ? -14.578 -2.602 3.867 1 96.12 132 LEU B C 1
ATOM 2402 O O . LEU B 1 132 ? -14.266 -3.527 4.617 1 96.12 132 LEU B O 1
ATOM 2406 N N . ILE B 1 133 ? -13.992 -1.455 3.887 1 96.5 133 ILE B N 1
ATOM 2407 C CA . ILE B 1 133 ? -13.039 -1.079 4.926 1 96.5 133 ILE B CA 1
ATOM 2408 C C . ILE B 1 133 ? -13.719 -0.178 5.949 1 96.5 133 ILE B C 1
ATOM 2410 O O . ILE B 1 133 ? -14.312 0.843 5.594 1 96.5 133 ILE B O 1
ATOM 2414 N N . SER B 1 134 ? -13.594 -0.516 7.215 1 94.38 134 SER B N 1
ATOM 2415 C CA . SER B 1 134 ? -14.273 0.232 8.266 1 94.38 134 SER B CA 1
ATOM 2416 C C . SER B 1 134 ? -13.367 0.417 9.484 1 94.38 134 SER B C 1
ATOM 2418 O O . SER B 1 134 ? -12.586 -0.476 9.828 1 94.38 134 SER B O 1
ATOM 2420 N N . PRO B 1 135 ? -13.398 1.602 10.109 1 90.69 135 PRO B N 1
ATOM 2421 C CA . PRO B 1 135 ? -12.617 1.795 11.336 1 90.69 135 PRO B CA 1
ATOM 2422 C C . PRO B 1 135 ? -13.094 0.922 12.492 1 90.69 135 PRO B C 1
ATOM 2424 O O . PRO B 1 135 ? -12.375 0.739 13.477 1 90.69 135 PRO B O 1
ATOM 2427 N N . GLY B 1 136 ? -14.242 0.316 12.367 1 84.81 136 GLY B N 1
ATOM 2428 C CA . GLY B 1 136 ? -14.797 -0.54 13.406 1 84.81 136 GLY B CA 1
ATOM 2429 C C . GLY B 1 136 ? -15.734 -1.604 12.867 1 84.81 136 GLY B C 1
ATOM 2430 O O . GLY B 1 136 ? -15.82 -1.798 11.648 1 84.81 136 GLY B O 1
ATOM 2431 N N . ASP B 1 137 ? -16.344 -2.248 13.789 1 84.5 137 ASP B N 1
ATOM 2432 C CA . ASP B 1 137 ? -17.25 -3.338 13.414 1 84.5 137 ASP B CA 1
ATOM 2433 C C . ASP B 1 137 ? -18.453 -2.814 12.641 1 84.5 137 ASP B C 1
ATOM 2435 O O . ASP B 1 137 ? -18.906 -1.692 12.875 1 84.5 137 ASP B O 1
ATOM 2439 N N . VAL B 1 138 ? -18.828 -3.652 11.672 1 86.12 138 VAL B N 1
ATOM 2440 C CA . VAL B 1 138 ? -20.016 -3.314 10.906 1 86.12 138 VAL B CA 1
ATOM 2441 C C . VAL B 1 138 ? -20.938 -4.527 10.828 1 86.12 138 VAL B C 1
ATOM 2443 O O . VAL B 1 138 ? -20.5 -5.664 11.016 1 86.12 138 VAL B O 1
ATOM 2446 N N . ASP B 1 139 ? -22.203 -4.238 10.672 1 83.5 139 ASP B N 1
ATOM 2447 C CA . ASP B 1 139 ? -23.172 -5.285 10.367 1 83.5 139 ASP B CA 1
ATOM 2448 C C . ASP B 1 139 ? -23.094 -5.695 8.898 1 83.5 139 ASP B C 1
ATOM 2450 O O . ASP B 1 139 ? -23.484 -4.934 8.016 1 83.5 139 ASP B O 1
ATOM 2454 N N . PRO B 1 140 ? -22.656 -6.922 8.641 1 81.81 140 PRO B N 1
ATOM 2455 C CA . PRO B 1 140 ? -22.453 -7.336 7.25 1 81.81 140 PRO B CA 1
ATOM 2456 C C . PRO B 1 140 ? -23.75 -7.312 6.441 1 81.81 140 PRO B C 1
ATOM 2458 O O . PRO B 1 140 ? -23.719 -7.227 5.211 1 81.81 140 PRO B O 1
ATOM 2461 N N . THR B 1 141 ? -24.859 -7.438 7.039 1 80.69 141 THR B N 1
ATOM 2462 C CA . THR B 1 141 ? -26.125 -7.473 6.332 1 80.69 141 THR B CA 1
ATOM 2463 C C . THR B 1 141 ? -26.453 -6.109 5.719 1 80.69 141 THR B C 1
ATOM 2465 O O . THR B 1 141 ? -27.25 -6.012 4.785 1 80.69 141 THR B O 1
ATOM 2468 N N . LEU B 1 142 ? -25.75 -5.113 6.191 1 81.94 142 LEU B N 1
ATOM 2469 C CA . LEU B 1 142 ? -26.047 -3.756 5.742 1 81.94 142 LEU B CA 1
ATOM 2470 C C . LEU B 1 142 ? -25.203 -3.389 4.527 1 81.94 142 LEU B C 1
ATOM 2472 O O . LEU B 1 142 ? -25.594 -2.531 3.732 1 81.94 142 LEU B O 1
ATOM 2476 N N . TYR B 1 143 ? -24.078 -4.004 4.234 1 83.12 143 TYR B N 1
ATOM 2477 C CA . TYR B 1 143 ? -23.141 -3.506 3.227 1 83.12 143 TYR B CA 1
ATOM 2478 C C . TYR B 1 143 ? -22.984 -4.508 2.088 1 83.12 143 TYR B C 1
ATOM 2480 O O . TYR B 1 143 ? -22.594 -4.137 0.979 1 83.12 143 TYR B O 1
ATOM 2488 N N . LYS B 1 144 ? -23.281 -5.746 2.258 1 87.31 144 LYS B N 1
ATOM 2489 C CA . LYS B 1 144 ? -23.312 -6.777 1.226 1 87.31 144 LYS B CA 1
ATOM 2490 C C . LYS B 1 144 ? -21.953 -6.941 0.556 1 87.31 144 LYS B C 1
ATOM 2492 O O . LYS B 1 144 ? -21.875 -7.18 -0.651 1 87.31 144 LYS B O 1
ATOM 2497 N N . ALA B 1 145 ? -20.891 -6.473 1.189 1 93.38 145 ALA B N 1
ATOM 2498 C CA . ALA B 1 145 ? -19.547 -6.695 0.661 1 93.38 145 ALA B CA 1
ATOM 2499 C C . ALA B 1 145 ? -19.141 -8.156 0.815 1 93.38 145 ALA B C 1
ATOM 2501 O O . ALA B 1 145 ? -19.719 -8.891 1.617 1 93.38 145 ALA B O 1
ATOM 2502 N N . ASP B 1 146 ? -18.172 -8.562 0.006 1 95.06 146 ASP B N 1
ATOM 2503 C CA . ASP B 1 146 ? -17.672 -9.93 0.063 1 95.06 146 ASP B CA 1
ATOM 2504 C C . ASP B 1 146 ? -16.594 -10.07 1.141 1 95.06 146 ASP B C 1
ATOM 2506 O O . ASP B 1 146 ? -16.438 -11.148 1.725 1 95.06 146 ASP B O 1
ATOM 2510 N N . THR B 1 147 ? -15.867 -9.055 1.356 1 95.62 147 THR B N 1
ATOM 2511 C CA . THR B 1 147 ? -14.805 -9.023 2.354 1 95.62 147 THR B CA 1
ATOM 2512 C C . THR B 1 147 ? -14.906 -7.762 3.207 1 95.62 147 THR B C 1
ATOM 2514 O O . THR B 1 147 ? -15.195 -6.68 2.695 1 95.62 147 THR B O 1
ATOM 2517 N N . TYR B 1 148 ? -14.672 -7.934 4.504 1 94.44 148 TYR B N 1
ATOM 2518 C CA . TYR B 1 148 ? -14.664 -6.82 5.445 1 94.44 148 TYR B CA 1
ATOM 2519 C C . TYR B 1 148 ? -13.281 -6.652 6.078 1 94.44 148 TYR B C 1
ATOM 2521 O O . TYR B 1 148 ? -12.711 -7.609 6.605 1 94.44 148 TYR B O 1
ATOM 2529 N N . VAL B 1 149 ? -12.766 -5.492 5.918 1 95.69 149 VAL B N 1
ATOM 2530 C CA . VAL B 1 149 ? -11.539 -5.102 6.602 1 95.69 149 VAL B CA 1
ATOM 2531 C C . VAL B 1 149 ? -11.867 -4.168 7.766 1 95.69 149 VAL B C 1
ATOM 2533 O O . VAL B 1 149 ? -12.336 -3.045 7.551 1 95.69 149 VAL B O 1
ATOM 2536 N N . LEU B 1 150 ? -11.602 -4.551 8.938 1 93.69 150 LEU B N 1
ATOM 2537 C CA . LEU B 1 150 ? -11.922 -3.785 10.133 1 93.69 150 LEU B CA 1
ATOM 2538 C C . LEU B 1 150 ? -10.656 -3.213 10.766 1 93.69 150 LEU B C 1
ATOM 2540 O O . LEU B 1 150 ? -9.789 -3.961 11.211 1 93.69 150 LEU B O 1
ATOM 2544 N N . MET B 1 151 ? -10.703 -1.795 10.75 1 88.81 151 MET B N 1
ATOM 2545 C CA . MET B 1 151 ? -9.547 -1.042 11.219 1 88.81 151 MET B CA 1
ATOM 2546 C C . MET B 1 151 ? -9.703 -0.679 12.695 1 88.81 151 MET B C 1
ATOM 2548 O O . MET B 1 151 ? -10.742 -0.166 13.109 1 88.81 151 MET B O 1
ATOM 2552 N N . LYS B 1 152 ? -8.945 -0.998 13.688 1 67.56 152 LYS B N 1
ATOM 2553 C CA . LYS B 1 152 ? -8.906 -0.684 15.117 1 67.56 152 LYS B CA 1
ATOM 2554 C C . LYS B 1 152 ? -9.922 -1.515 15.891 1 67.56 152 LYS B C 1
ATOM 2556 O O . LYS B 1 152 ? -10.352 -1.123 16.984 1 67.56 152 LYS B O 1
ATOM 2561 N N . GLY B 1 153 ? -10.484 -2.559 15.25 1 60.84 153 GLY B N 1
ATOM 2562 C CA . GLY B 1 153 ? -11.508 -3.312 15.961 1 60.84 153 GLY B CA 1
ATOM 2563 C C . GLY B 1 153 ? -11.047 -4.695 16.375 1 60.84 153 GLY B C 1
ATOM 2564 O O . GLY B 1 153 ? -10.156 -5.273 15.75 1 60.84 153 GLY B O 1
ATOM 2565 N N . ASP B 1 154 ? -10.922 -4.887 17.578 1 60.22 154 ASP B N 1
ATOM 2566 C CA . ASP B 1 154 ? -10.688 -6.246 18.062 1 60.22 154 ASP B CA 1
ATOM 2567 C C . ASP B 1 154 ? -11.758 -7.203 17.547 1 60.22 154 ASP B C 1
ATOM 2569 O O . ASP B 1 154 ? -12.906 -7.16 18 1 60.22 154 ASP B O 1
ATOM 2573 N N . THR B 1 155 ? -11.656 -7.492 16.234 1 64.88 155 THR B N 1
ATOM 2574 C CA . THR B 1 155 ? -12.672 -8.43 15.766 1 64.88 155 THR B CA 1
ATOM 2575 C C . THR B 1 155 ? -12.156 -9.859 15.82 1 64.88 155 THR B C 1
ATOM 2577 O O . THR B 1 155 ? -10.945 -10.086 15.867 1 64.88 155 THR B O 1
ATOM 2580 N N . SER B 1 156 ? -13.008 -10.727 16.234 1 66.56 156 SER B N 1
ATOM 2581 C CA . SER B 1 156 ? -12.75 -12.148 16.422 1 66.56 156 SER B CA 1
ATOM 2582 C C . SER B 1 156 ? -12.336 -12.82 15.117 1 66.56 156 SER B C 1
ATOM 2584 O O . SER B 1 156 ? -12.469 -14.039 14.969 1 66.56 156 SER B O 1
ATOM 2586 N N . SER B 1 157 ? -11.688 -12.25 14.164 1 75.19 157 SER B N 1
ATOM 2587 C CA . SER B 1 157 ? -11.297 -12.906 12.922 1 75.19 157 SER B CA 1
ATOM 2588 C C . SER B 1 157 ? -10 -13.688 13.094 1 75.19 157 SER B C 1
ATOM 2590 O O . SER B 1 157 ? -9.148 -13.312 13.898 1 75.19 157 SER B O 1
ATOM 2592 N N . SER B 1 158 ? -9.906 -14.797 12.344 1 81.88 158 SER B N 1
ATOM 2593 C CA . SER B 1 158 ? -8.68 -15.586 12.367 1 81.88 158 SER B CA 1
ATOM 2594 C C . SER B 1 158 ? -7.574 -14.906 11.562 1 81.88 158 SER B C 1
ATOM 2596 O O . SER B 1 158 ? -6.395 -15.234 11.727 1 81.88 158 SER B O 1
ATOM 2598 N N . ILE B 1 159 ? -7.953 -14.031 10.68 1 92 159 ILE B N 1
ATOM 2599 C CA . ILE B 1 159 ? -6.977 -13.273 9.906 1 92 159 ILE B CA 1
ATOM 2600 C C . ILE B 1 159 ? -6.832 -11.875 10.5 1 92 159 ILE B C 1
ATOM 2602 O O . ILE B 1 159 ? -7.648 -10.992 10.234 1 92 159 ILE B O 1
ATOM 2606 N N . ARG B 1 160 ? -5.906 -11.734 11.328 1 92.69 160 ARG B N 1
ATOM 2607 C CA . ARG B 1 160 ? -5.699 -10.469 12.039 1 92.69 160 ARG B CA 1
ATOM 2608 C C . ARG B 1 160 ? -4.211 -10.18 12.211 1 92.69 160 ARG B C 1
ATOM 2610 O O . ARG B 1 160 ? -3.391 -11.102 12.227 1 92.69 160 ARG B O 1
ATOM 2617 N N . CYS B 1 161 ? -3.947 -8.953 12.211 1 91.5 161 CYS B N 1
ATOM 2618 C CA . CYS B 1 161 ? -2.594 -8.492 12.5 1 91.5 161 CYS B CA 1
ATOM 2619 C C . CYS B 1 161 ? -2.613 -7.195 13.289 1 91.5 161 CYS B C 1
ATOM 2621 O O . CYS B 1 161 ? -3.674 -6.598 13.484 1 91.5 161 CYS B O 1
ATOM 2623 N N . GLY B 1 162 ? -1.438 -6.906 13.844 1 86.62 162 GLY B N 1
ATOM 2624 C CA . GLY B 1 162 ? -1.31 -5.676 14.609 1 86.62 162 GLY B CA 1
ATOM 2625 C C . GLY B 1 162 ? -0.027 -5.605 15.414 1 86.62 162 GLY B C 1
ATOM 2626 O O . GLY B 1 162 ? 0.886 -6.406 15.211 1 86.62 162 GLY B O 1
ATOM 2627 N N . ASN B 1 163 ? 0.296 -4.406 16.078 1 75.5 163 ASN B N 1
ATOM 2628 C CA . ASN B 1 163 ? 1.495 -4.203 16.891 1 75.5 163 ASN B CA 1
ATOM 2629 C C . ASN B 1 163 ? 1.164 -3.561 18.234 1 75.5 163 ASN B C 1
ATOM 2631 O O . ASN B 1 163 ? 1.94 -2.754 18.75 1 75.5 163 ASN B O 1
ATOM 2635 N N . GLY B 1 164 ? 0.122 -4.004 18.922 1 70.75 164 GLY B N 1
ATOM 2636 C CA . GLY B 1 164 ? -0.323 -3.502 20.219 1 70.75 164 GLY B CA 1
ATOM 2637 C C . GLY B 1 164 ? -1.022 -2.158 20.125 1 70.75 164 GLY B C 1
ATOM 2638 O O . GLY B 1 164 ? -1.788 -1.788 21.016 1 70.75 164 GLY B O 1
ATOM 2639 N N . TYR B 1 165 ? -0.765 -1.365 19.031 1 72.75 165 TYR B N 1
ATOM 2640 C CA . TYR B 1 165 ? -1.387 -0.061 18.844 1 72.75 165 TYR B CA 1
ATOM 2641 C C . TYR B 1 165 ? -2.639 -0.177 17.969 1 72.75 165 TYR B C 1
ATOM 2643 O O . TYR B 1 165 ? -3.602 0.569 18.156 1 72.75 165 TYR B O 1
ATOM 2651 N N . PHE B 1 166 ? -2.52 -1.053 17.078 1 78.25 166 PHE B N 1
ATOM 2652 C CA . PHE B 1 166 ? -3.682 -1.251 16.219 1 78.25 166 PHE B CA 1
ATOM 2653 C C . PHE B 1 166 ? -3.881 -2.73 15.914 1 78.25 166 PHE B C 1
ATOM 2655 O O . PHE B 1 166 ? -2.963 -3.535 16.078 1 78.25 166 PHE B O 1
ATOM 2662 N N . THR B 1 167 ? -5.141 -2.998 15.641 1 88 167 THR B N 1
ATOM 2663 C CA . THR B 1 167 ? -5.492 -4.316 15.125 1 88 167 THR B CA 1
ATOM 2664 C C . THR B 1 167 ? -6.289 -4.191 13.828 1 88 167 THR B C 1
ATOM 2666 O O . THR B 1 167 ? -7.16 -3.326 13.711 1 88 167 THR B O 1
ATOM 2669 N N . VAL B 1 168 ? -5.918 -4.977 12.891 1 92.56 168 VAL B N 1
ATOM 2670 C CA . VAL B 1 168 ? -6.656 -5.074 11.633 1 92.56 168 VAL B CA 1
ATOM 2671 C C . VAL B 1 168 ? -7.141 -6.508 11.43 1 92.56 168 VAL B C 1
ATOM 2673 O O . VAL B 1 168 ? -6.398 -7.461 11.688 1 92.56 168 VAL B O 1
ATOM 2676 N N . SER B 1 169 ? -8.336 -6.621 11.102 1 93.12 169 SER B N 1
ATOM 2677 C CA . SER B 1 169 ? -8.875 -7.938 10.781 1 93.12 169 SER B CA 1
ATOM 2678 C C . SER B 1 169 ? -9.461 -7.969 9.367 1 93.12 169 SER B C 1
ATOM 2680 O O . SER B 1 169 ? -10.016 -6.973 8.898 1 93.12 169 SER B O 1
ATOM 2682 N N . ILE B 1 170 ? -9.32 -9.047 8.742 1 94 170 ILE B N 1
ATOM 2683 C CA . ILE B 1 170 ? -9.906 -9.297 7.426 1 94 170 ILE B CA 1
ATOM 2684 C C . ILE B 1 170 ? -10.891 -10.453 7.516 1 94 170 ILE B C 1
ATOM 2686 O O . ILE B 1 170 ? -10.531 -11.555 7.941 1 94 170 ILE B O 1
ATOM 2690 N N . LYS B 1 171 ? -12.078 -10.211 7.172 1 92.19 171 LYS B N 1
ATOM 2691 C CA . LYS B 1 171 ? -13.125 -11.227 7.176 1 92.19 171 LYS B CA 1
ATOM 2692 C C . LYS B 1 171 ? -13.695 -11.438 5.777 1 92.19 171 LYS B C 1
ATOM 2694 O O . LYS B 1 171 ? -14.352 -10.547 5.227 1 92.19 171 LYS B O 1
ATOM 2699 N N . ARG B 1 172 ? -13.484 -12.562 5.188 1 90.38 172 ARG B N 1
ATOM 2700 C CA . ARG B 1 172 ? -14.039 -12.906 3.881 1 90.38 172 ARG B CA 1
ATOM 2701 C C . ARG B 1 172 ? -15.305 -13.742 4.027 1 90.38 172 ARG B C 1
ATOM 2703 O O . ARG B 1 172 ? -15.312 -14.75 4.742 1 90.38 172 ARG B O 1
ATOM 2710 N N . LEU B 1 173 ? -16.391 -13.289 3.459 1 84.75 173 LEU B N 1
ATOM 2711 C CA . LEU B 1 173 ? -17.656 -14 3.57 1 84.75 173 LEU B CA 1
ATOM 2712 C C . LEU B 1 173 ? -17.797 -15.047 2.473 1 84.75 173 LEU B C 1
ATOM 2714 O O . LEU B 1 173 ? -18.703 -15.883 2.518 1 84.75 173 LEU B O 1
ATOM 2718 N N . THR B 1 174 ? -16.812 -15.117 1.422 1 62.56 174 THR B N 1
ATOM 2719 C CA . THR B 1 174 ? -17.031 -16.094 0.361 1 62.56 174 THR B CA 1
ATOM 2720 C C . THR B 1 174 ? -16.453 -17.453 0.756 1 62.56 174 THR B C 1
ATOM 2722 O O . THR B 1 174 ? -15.57 -17.531 1.608 1 62.56 174 THR B O 1
#

Nearest PDB structures (foldseek):
  6ulu-assembly1_B  TM=7.790E-01  e=1.124E-09  Salmonella enterica subsp. enterica serovar Typhimurium
  6p5x-assembly1_B  TM=7.850E-01  e=2.544E-09  Salmonella enterica subsp. enterica serovar Typhimurium
  1s4d-assembly4_I  TM=7.074E-01  e=1.784E-08  Pseudomonas denitrificans (nom. rej.)
  1s4d-assembly6_M  TM=6.884E-01  e=3.791E-08  Pseudomonas denitrificans (nom. rej.)
  2dek-assembly1_A  TM=6.348E-01  e=1.306E-05  Pyrococcus horikoshii OT3

Secondary structure (DSSP, 8-state):
-EEEEEE-BSS-GGGSBHHHHHHHHH-SEEEEEE-TT-HHHHHHGGG-TT--EEEEE--SSS-THHHHHHHHHHTT-SEEEEEESB-TTBT-SHHHHTTTS--SEEE----HHHHHHHHHT--SB-TT--EEEESS---HHHH--SEEEEES-----SSEEEETTEEEEEEE--/-EEEEEE-BSS-GGGSBHHHHHHHHH-SEEEEEE-TT-HHHHHHGGG-TT--EEEEESP--S-THHHHHHHHHHTT-SEEEEEESB-TTBT-SHHHHTTTS--SEEE----HHHHHHHHHT--SB-TT--EEEESS---HHHH--SEEEEES-----SSEEE-SS-EEEEEE--

InterPro domains:
  IPR000878 Tetrapyrrole methylase [PF00590] (3-153)
  IPR012382 Precorrin-2 C(20)-methyltransferase [cd11645] (6-152)
  IPR014777 Tetrapyrrole methylase, subdomain 1 [G3DSA:3.40.1010.10] (2-122)
  IPR035996 Tetrapyrrole methylase superfamily [SSF53790] (3-152)

Solvent-accessible surface area (backbone atoms only — not comparable to full-atom values): 18089 Å² total; per-residue (Å²): 104,43,32,32,33,30,12,35,6,73,32,54,52,45,47,26,22,48,48,44,49,52,49,56,65,67,30,60,30,38,36,32,46,36,59,98,77,31,50,42,45,58,21,42,50,92,62,43,76,95,50,47,72,44,78,36,69,60,68,87,63,95,56,66,63,60,56,53,51,50,50,63,73,52,52,85,41,58,34,37,31,39,47,41,59,12,18,42,29,56,62,31,65,50,59,58,48,45,75,78,41,76,62,73,45,43,42,53,24,28,40,54,64,43,45,36,22,21,76,66,72,41,66,62,32,54,82,82,41,27,34,34,40,26,50,38,87,75,66,64,87,61,39,71,50,37,15,39,35,24,41,63,25,93,56,93,46,90,45,59,38,70,50,106,86,43,31,35,24,49,46,66,76,116,104,42,33,32,33,30,10,36,7,74,33,55,52,44,48,27,22,47,47,45,50,52,50,57,65,67,29,60,31,37,35,32,49,31,53,97,78,32,49,42,46,60,20,43,51,92,62,43,76,94,49,48,70,44,78,36,74,51,81,63,73,88,48,70,61,54,56,54,51,50,48,62,73,50,51,85,39,58,35,36,30,39,46,41,59,12,18,42,28,57,64,31,66,50,58,59,48,44,75,79,41,77,63,72,45,45,41,54,23,28,39,56,63,42,45,37,22,22,75,66,71,41,68,60,31,52,83,80,42,27,36,33,38,28,53,39,86,74,65,64,88,61,41,73,49,37,16,38,36,25,36,66,24,93,56,96,46,92,45,58,37,69,77,93,81,46,32,37,23,50,46,67,75,114

Foldseek 3Di:
DAEEEEELEAQALVQGDPVRLVLLQPAQEEEFEQDPVRSRCNSCVVRCVPHHYHYQDPDPDPPLVSLVVVCVVCVVTDRYYYYWYAFCVPPTCVVVSCVPPPHPYYYTGHHPVNVLCVVVVHDLDDDPFFEAEECEDDDCVVPVGQKYKHKQYPDPAPRWDDDVVIIIHMDGND/DAEEEEELEAQALVQGDPVRLVLLQPAQEEEFEQDPVRSRCNNCVVRCVPHHYHYQYDDPPPPLVSLVVVCVVCVVTDRYYYYWYAFCVPPTCSVVSCVVPPHPYYYTGHHPVNVLCVVVVHDLDDDPFFEAEECEDDDCVVPVGQKYKHKQYPDPAPRWDDDVVIIIHMDGND

Organism: NCBI:txid1293036

pLDDT: mean 91.31, std 10.32, range [51.22, 98.94]

Radius of gyration: 19.75 Å; Cα contacts (8 Å, |Δi|>4): 843; chains: 2; bounding box: 50×55×47 Å

Sequence (348 aa):
MNLYGVGVGPGDPELVTMKALRLIRSADIVVVPVSSRRLTLNAVKPYLEGKEVLEFQLPVRRDRSEYLKLLEEVKSYNNVVYVTLGDPGFYSSVYRLAEFAELKEVVPGITSFSWCSSLHKTPISLGKERVLISPGDVDPTLYKADTYVLMKGDTSSSIRCGNGYFTVSIKRLTMNLYGVGVGPGDPELVTMKALRLIRSADIVVVPVSSRRLTLNAVKPYLEGKEVLEFQLPVRRDRSEYLKLLEEVKSYNNVVYVTLGDPGFYSSVYRLAEFAELKEVVPGITSFSWCSSLHKTPISLGKERVLISPGDVDPTLYKADTYVLMKGDTSSSIRCGNGYFTVSIKRLT